Protein AF-A0A4R3E1C0-F1 (afdb_monomer_lite)

Secondary structure (DSSP, 8-state):
-HHHHHHHHHHHHHHHHHHHHHHHHHHHHHHTTS---HHHHHHHHHHHHHHHHHHHHHHHHHHHHHHHHHHHHHHHHHHHHHHHHHHHHHHHHHHHHHHHHHHHHHHHHHHHHHHHHHHHHHHHHHHHHHHHHHHHHHHHHHHHHHHHHHHHHHHHHGGGGT---HHHHHHHHHHHHHHHTTGGGS-HHHHHHHHHHHHHHHHHHHHHHHHTTSTTHHHHHHHHHHHHHHHHHHHHHHHHHHHHH-

Structure (mmCIF, N/CA/C/O backbone):
data_AF-A0A4R3E1C0-F1
#
_entry.id   AF-A0A4R3E1C0-F1
#
loop_
_atom_site.group_PDB
_atom_site.id
_atom_site.type_symbol
_atom_site.label_atom_id
_atom_site.label_alt_id
_atom_site.label_comp_id
_atom_site.label_asym_id
_atom_site.label_entity_id
_atom_site.label_seq_id
_atom_site.pdbx_PDB_ins_code
_atom_site.Cartn_x
_atom_site.Cartn_y
_atom_site.Cartn_z
_atom_site.occupancy
_atom_site.B_iso_or_equiv
_atom_site.auth_seq_id
_atom_site.auth_comp_id
_atom_site.auth_asym_id
_atom_site.auth_atom_id
_atom_site.pdbx_PDB_model_num
ATOM 1 N N . MET A 1 1 ? 51.462 10.124 -79.596 1.00 52.50 1 MET A N 1
ATOM 2 C CA . MET A 1 1 ? 52.750 10.853 -79.481 1.00 52.50 1 MET A CA 1
ATOM 3 C C . MET A 1 1 ? 53.898 10.009 -78.928 1.00 52.50 1 MET A C 1
ATOM 5 O O . MET A 1 1 ? 54.982 10.126 -79.473 1.00 52.50 1 MET A O 1
ATOM 9 N N . ILE A 1 2 ? 53.702 9.153 -77.914 1.00 57.00 2 ILE A N 1
ATOM 10 C CA . ILE A 1 2 ? 54.787 8.324 -77.333 1.00 57.00 2 ILE A CA 1
ATOM 11 C C . ILE A 1 2 ? 55.409 7.377 -78.378 1.00 57.00 2 ILE A C 1
ATOM 13 O O . ILE A 1 2 ? 56.621 7.370 -78.557 1.00 57.00 2 ILE A O 1
ATOM 17 N N . ILE A 1 3 ? 54.571 6.670 -79.147 1.00 59.06 3 ILE A N 1
ATOM 18 C CA . ILE A 1 3 ? 55.004 5.775 -80.240 1.00 59.06 3 ILE A CA 1
ATOM 19 C C . ILE A 1 3 ? 55.818 6.537 -81.301 1.00 59.06 3 ILE A C 1
ATOM 21 O O . ILE A 1 3 ? 56.821 6.032 -81.788 1.00 59.06 3 ILE A O 1
ATOM 25 N N . LEU A 1 4 ? 55.440 7.784 -81.602 1.00 63.69 4 LEU A N 1
ATOM 26 C CA . LEU A 1 4 ? 56.140 8.628 -82.574 1.00 63.69 4 LEU A CA 1
ATOM 27 C C . LEU A 1 4 ? 57.546 9.022 -82.091 1.00 63.69 4 LEU A C 1
ATOM 29 O O . LEU A 1 4 ? 58.466 9.038 -82.896 1.00 63.69 4 LEU A O 1
ATOM 33 N N . GLY A 1 5 ? 57.729 9.293 -80.793 1.00 63.09 5 GLY A N 1
ATOM 34 C CA . GLY A 1 5 ? 59.040 9.612 -80.208 1.00 63.09 5 GLY A CA 1
ATOM 35 C C . GLY A 1 5 ? 60.006 8.423 -80.216 1.00 63.09 5 GLY A C 1
ATOM 36 O O . GLY A 1 5 ? 61.171 8.581 -80.578 1.00 63.09 5 GLY A O 1
ATOM 37 N N . TYR A 1 6 ? 59.508 7.219 -79.908 1.00 64.56 6 TYR A N 1
ATOM 38 C CA . TYR A 1 6 ? 60.291 5.985 -80.043 1.00 64.56 6 TYR A CA 1
ATOM 39 C C . TYR A 1 6 ? 60.648 5.692 -81.502 1.00 64.56 6 TYR A C 1
ATOM 41 O O . TYR A 1 6 ? 61.800 5.379 -81.787 1.00 64.56 6 TYR A O 1
ATOM 49 N N . LEU A 1 7 ? 59.700 5.859 -82.431 1.00 67.69 7 LEU A N 1
ATOM 50 C CA . LEU A 1 7 ? 59.954 5.700 -83.866 1.00 67.69 7 LEU A CA 1
ATOM 51 C C . LEU A 1 7 ? 60.980 6.714 -84.389 1.00 67.69 7 LEU A C 1
ATOM 53 O O . LEU A 1 7 ? 61.838 6.342 -85.180 1.00 67.69 7 LEU A O 1
ATOM 57 N N . LEU A 1 8 ? 60.943 7.966 -83.920 1.00 67.00 8 LEU A N 1
ATOM 58 C CA . LEU A 1 8 ? 61.927 8.991 -84.283 1.00 67.00 8 LEU A CA 1
ATOM 59 C C . LEU A 1 8 ? 63.322 8.681 -83.732 1.00 67.00 8 LEU A C 1
ATOM 61 O O . LEU A 1 8 ? 64.308 8.845 -84.444 1.00 67.00 8 LEU A O 1
ATOM 65 N N . SER A 1 9 ? 63.421 8.207 -82.489 1.00 64.31 9 SER A N 1
ATOM 66 C CA . SER A 1 9 ? 64.700 7.777 -81.911 1.00 64.31 9 SER A CA 1
ATOM 67 C C . SER A 1 9 ? 65.277 6.570 -82.657 1.00 64.31 9 SER A C 1
ATOM 69 O O . SER A 1 9 ? 66.461 6.566 -82.992 1.00 64.31 9 SER A O 1
ATOM 71 N N . LEU A 1 10 ? 64.430 5.593 -83.000 1.00 69.25 10 LEU A N 1
ATOM 72 C CA . LEU A 1 10 ? 64.813 4.436 -83.807 1.00 69.25 10 LEU A CA 1
ATOM 73 C C . LEU A 1 10 ? 65.256 4.861 -85.215 1.00 69.25 10 LEU A C 1
ATOM 75 O O . LEU A 1 10 ? 66.264 4.377 -85.714 1.00 69.25 10 LEU A O 1
ATOM 79 N N . PHE A 1 11 ? 64.548 5.813 -85.826 1.00 70.69 11 PHE A N 1
ATOM 80 C CA . PHE A 1 11 ? 64.909 6.396 -87.115 1.00 70.69 11 PHE A CA 1
ATOM 81 C C . PHE A 1 11 ? 66.272 7.092 -87.061 1.00 70.69 11 PHE A C 1
ATOM 83 O O . PHE A 1 11 ? 67.100 6.836 -87.924 1.00 70.69 11 PHE A O 1
ATOM 90 N N . PHE A 1 12 ? 66.558 7.901 -86.037 1.00 66.25 12 PHE A N 1
ATOM 91 C CA . PHE A 1 12 ? 67.872 8.537 -85.876 1.00 66.25 12 PHE A CA 1
ATOM 92 C C . PHE A 1 12 ? 68.998 7.530 -85.609 1.00 66.25 12 PHE A C 1
ATOM 94 O O . PHE A 1 12 ? 70.107 7.727 -86.099 1.00 66.25 12 PHE A O 1
ATOM 101 N N . LEU A 1 13 ? 68.724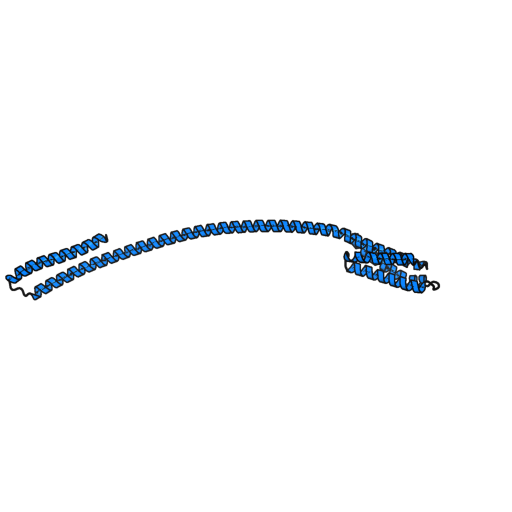 6.438 -84.891 1.00 67.62 13 LEU A N 1
ATOM 102 C CA . LEU A 1 13 ? 69.680 5.342 -84.706 1.00 67.62 13 LEU A CA 1
ATOM 103 C C . LEU A 1 13 ? 69.964 4.602 -86.017 1.00 67.62 13 LEU A C 1
ATOM 105 O O . LEU A 1 13 ? 71.122 4.344 -86.332 1.00 67.62 13 LEU A O 1
ATOM 109 N N . ILE A 1 14 ? 68.927 4.304 -86.803 1.00 69.75 14 ILE A N 1
ATOM 110 C CA . ILE A 1 14 ? 69.062 3.652 -88.113 1.00 69.75 14 ILE A CA 1
ATOM 111 C C . ILE A 1 14 ? 69.767 4.580 -89.105 1.00 69.75 14 ILE A C 1
ATOM 113 O O . ILE A 1 14 ? 70.646 4.139 -89.836 1.00 69.75 14 ILE A O 1
ATOM 117 N N . LEU A 1 15 ? 69.427 5.869 -89.115 1.00 69.69 15 LEU A N 1
ATOM 118 C CA . LEU A 1 15 ? 70.016 6.857 -90.015 1.00 69.69 15 LEU A CA 1
ATOM 119 C C . LEU A 1 15 ? 71.469 7.167 -89.634 1.00 69.69 15 LEU A C 1
ATOM 121 O O . LEU A 1 15 ? 72.319 7.261 -90.513 1.00 69.69 15 LEU A O 1
ATOM 125 N N . GLY A 1 16 ? 71.777 7.239 -88.336 1.00 63.53 16 GLY A N 1
ATOM 126 C CA . GLY A 1 16 ? 73.145 7.325 -87.824 1.00 63.53 16 GLY A CA 1
ATOM 127 C C . GLY A 1 16 ? 73.968 6.077 -88.149 1.00 63.53 16 GLY A C 1
ATOM 128 O O . GLY A 1 16 ? 75.081 6.200 -88.647 1.00 63.53 16 GLY A O 1
ATOM 129 N N . GLY A 1 17 ? 73.405 4.878 -87.957 1.00 62.44 17 GLY A N 1
ATOM 130 C CA . GLY A 1 17 ? 74.030 3.608 -88.344 1.00 62.44 17 GLY A CA 1
ATOM 131 C C . GLY A 1 17 ? 74.243 3.473 -89.856 1.00 62.44 17 GLY A C 1
ATOM 132 O O . GLY A 1 17 ? 75.286 2.998 -90.294 1.00 62.44 17 GLY A O 1
ATOM 133 N N . GLY A 1 18 ? 73.295 3.953 -90.662 1.00 63.66 18 GLY A N 1
ATOM 134 C CA . GLY A 1 18 ? 73.388 3.985 -92.122 1.00 63.66 18 GLY A CA 1
ATOM 135 C C . GLY A 1 18 ? 74.424 4.989 -92.628 1.00 63.66 18 GLY A C 1
ATOM 136 O O . GLY A 1 18 ? 75.203 4.661 -93.518 1.00 63.66 18 GLY A O 1
ATOM 137 N N . LEU A 1 19 ? 74.497 6.181 -92.024 1.00 61.88 19 LEU A N 1
ATOM 138 C CA . LEU A 1 19 ? 75.564 7.155 -92.282 1.00 61.88 19 LEU A CA 1
ATOM 139 C C . LEU A 1 19 ? 76.932 6.602 -91.886 1.00 61.88 19 LEU A C 1
ATOM 141 O O . LEU A 1 19 ? 77.893 6.821 -92.616 1.00 61.88 19 LEU A O 1
ATOM 145 N N . LEU A 1 20 ? 77.029 5.859 -90.780 1.00 61.53 20 LEU A N 1
ATOM 146 C CA . LEU A 1 20 ? 78.253 5.164 -90.375 1.00 61.53 20 LEU A CA 1
ATOM 147 C C . LEU A 1 20 ? 78.654 4.085 -91.380 1.00 61.53 20 LEU A C 1
ATOM 149 O O . LEU A 1 20 ? 79.821 4.007 -91.732 1.00 61.53 20 LEU A O 1
ATOM 153 N N . TYR A 1 21 ? 77.705 3.298 -91.885 1.00 63.19 21 TYR A N 1
ATOM 154 C CA . TYR A 1 21 ? 77.980 2.287 -92.904 1.00 63.19 21 TYR A CA 1
ATOM 155 C C . TYR A 1 21 ? 78.448 2.918 -94.223 1.00 63.19 21 TYR A C 1
ATOM 157 O O . TYR A 1 21 ? 79.478 2.527 -94.758 1.00 63.19 21 TYR A O 1
ATOM 165 N N . LEU A 1 22 ? 77.753 3.955 -94.702 1.00 59.81 22 LEU A N 1
ATOM 166 C CA . LEU A 1 22 ? 78.112 4.686 -95.924 1.00 59.81 22 LEU A CA 1
ATOM 167 C C . LEU A 1 22 ? 79.453 5.418 -95.805 1.00 59.81 22 LEU A C 1
ATOM 169 O O . LEU A 1 22 ? 80.251 5.403 -96.740 1.00 59.81 22 LEU A O 1
ATOM 173 N N . SER A 1 23 ? 79.712 6.052 -94.660 1.00 60.31 23 SER A N 1
ATOM 174 C CA . SER A 1 23 ? 80.994 6.713 -94.410 1.00 60.31 23 SER A CA 1
ATOM 175 C C . SER A 1 23 ? 82.123 5.707 -94.216 1.00 60.31 23 SER A C 1
ATOM 177 O O . SER A 1 23 ? 83.221 5.986 -94.678 1.00 60.31 23 SER A O 1
ATOM 179 N N . TRP A 1 24 ? 81.868 4.532 -93.625 1.00 61.00 24 TRP A N 1
ATOM 180 C CA . TRP A 1 24 ? 82.825 3.424 -93.536 1.00 61.00 24 TRP A CA 1
ATOM 181 C C . TRP A 1 24 ? 83.188 2.866 -94.917 1.00 61.00 24 TRP A C 1
ATOM 183 O O . TRP A 1 24 ? 84.366 2.674 -95.205 1.00 61.00 24 TRP A O 1
ATOM 193 N N . ASP A 1 25 ? 82.206 2.683 -95.801 1.00 58.44 25 ASP A N 1
ATOM 194 C CA . ASP A 1 25 ? 82.424 2.197 -97.170 1.00 58.44 25 ASP A CA 1
ATOM 195 C C . ASP A 1 25 ? 83.231 3.212 -98.007 1.00 58.44 25 ASP A C 1
ATOM 197 O O . ASP A 1 25 ? 84.188 2.863 -98.704 1.00 58.44 25 ASP A O 1
ATOM 201 N N . GLN A 1 26 ? 82.937 4.510 -97.850 1.00 56.84 26 GLN A N 1
ATOM 202 C CA . GLN A 1 26 ? 83.740 5.591 -98.436 1.00 56.84 26 GLN A CA 1
ATOM 203 C C . GLN A 1 26 ? 85.137 5.718 -97.795 1.00 56.84 26 GLN A C 1
ATOM 205 O O . GLN A 1 26 ? 86.100 6.039 -98.490 1.00 56.84 26 GLN A O 1
ATOM 210 N N . LEU A 1 27 ? 85.276 5.437 -96.494 1.00 51.91 27 LEU A N 1
ATOM 211 C CA . LEU A 1 27 ? 86.544 5.422 -95.749 1.00 51.91 27 LEU A CA 1
ATOM 212 C C . LEU A 1 27 ? 87.473 4.300 -96.222 1.00 51.91 27 LEU A C 1
ATOM 214 O O . LEU A 1 27 ? 88.668 4.539 -96.407 1.00 51.91 27 LEU A O 1
ATOM 218 N N . VAL A 1 28 ? 86.935 3.100 -96.460 1.00 55.00 28 VAL A N 1
ATOM 219 C CA . VAL A 1 28 ? 87.683 1.970 -97.032 1.00 55.00 28 VAL A CA 1
ATOM 220 C C . VAL A 1 28 ? 88.181 2.334 -98.432 1.00 55.00 28 VAL A C 1
ATOM 222 O O . VAL A 1 28 ? 89.365 2.151 -98.721 1.00 55.00 28 VAL A O 1
ATOM 225 N N . ALA A 1 29 ? 87.334 2.952 -99.260 1.00 52.81 29 ALA A N 1
ATOM 226 C CA . ALA A 1 29 ? 87.705 3.400 -100.604 1.00 52.81 29 ALA A CA 1
ATOM 227 C C . ALA A 1 29 ? 88.785 4.509 -100.614 1.00 52.81 29 ALA A C 1
ATOM 229 O O . ALA A 1 29 ? 89.701 4.481 -101.439 1.00 52.81 29 ALA A O 1
ATOM 230 N N . LEU A 1 30 ? 88.722 5.472 -99.686 1.00 50.22 30 LEU A N 1
ATOM 231 C CA . LEU A 1 30 ? 89.678 6.588 -99.600 1.00 50.22 30 LEU A CA 1
ATOM 232 C C . LEU A 1 30 ? 91.022 6.199 -98.962 1.00 50.22 30 LEU A C 1
ATOM 234 O O . LEU A 1 30 ? 92.062 6.723 -99.366 1.00 50.22 30 LEU A O 1
ATOM 238 N N . SER A 1 31 ? 91.032 5.245 -98.023 1.00 50.12 31 SER A N 1
ATOM 239 C CA . SER A 1 31 ? 92.268 4.749 -97.391 1.00 50.12 31 SER A CA 1
ATOM 240 C C . SER A 1 31 ? 93.236 4.083 -98.378 1.00 50.12 31 SER A C 1
ATOM 242 O O . SER A 1 31 ? 94.441 4.051 -98.138 1.00 50.12 31 SER A O 1
ATOM 244 N N . GLY A 1 32 ? 92.722 3.612 -99.521 1.00 51.50 32 GLY A N 1
ATOM 245 C CA . GLY A 1 32 ? 93.524 3.048 -100.603 1.00 51.50 32 GLY A CA 1
ATOM 246 C C . GLY A 1 32 ? 94.183 4.071 -101.534 1.00 51.50 32 GLY A C 1
ATOM 247 O O . GLY A 1 32 ? 94.990 3.664 -102.364 1.00 51.50 32 GLY A O 1
ATOM 248 N N . THR A 1 33 ? 93.858 5.372 -101.456 1.00 52.38 33 THR A N 1
ATOM 249 C CA . THR A 1 33 ? 94.255 6.321 -102.518 1.00 52.38 33 THR A CA 1
ATOM 250 C C . THR A 1 33 ? 94.870 7.649 -102.075 1.00 52.38 33 THR A C 1
ATOM 252 O O . THR A 1 33 ? 95.582 8.232 -102.891 1.00 52.38 33 THR A O 1
ATOM 255 N N . GLN A 1 34 ? 94.718 8.136 -100.835 1.00 48.47 34 GLN A N 1
ATOM 256 C CA . GLN A 1 34 ? 95.413 9.362 -100.389 1.00 48.47 34 GLN A CA 1
ATOM 257 C C . GLN A 1 34 ? 95.790 9.339 -98.897 1.00 48.47 34 GLN A C 1
ATOM 259 O O . GLN A 1 34 ? 94.996 8.946 -98.049 1.00 48.47 34 GLN A O 1
ATOM 264 N N . GLY A 1 35 ? 97.014 9.787 -98.581 1.00 50.16 35 GLY A N 1
ATOM 265 C CA . GLY A 1 35 ? 97.634 9.787 -97.246 1.00 50.16 35 GLY A CA 1
ATOM 266 C C . GLY A 1 35 ? 96.989 10.732 -96.226 1.00 50.16 35 GLY A C 1
ATOM 267 O O . GLY A 1 35 ? 97.604 11.705 -95.793 1.00 50.16 35 GLY A O 1
ATOM 268 N N . VAL A 1 36 ? 95.759 10.435 -95.814 1.00 52.22 36 VAL A N 1
ATOM 269 C CA . VAL A 1 36 ? 95.085 11.079 -94.683 1.00 52.22 36 VAL A CA 1
ATOM 270 C C . VAL A 1 36 ? 95.374 10.270 -93.416 1.00 52.22 36 VAL A C 1
ATOM 272 O O . VAL A 1 36 ? 95.142 9.065 -93.376 1.00 52.22 36 VAL A O 1
ATOM 275 N N . ALA A 1 37 ? 95.900 10.924 -92.373 1.00 55.25 37 ALA A N 1
ATOM 276 C CA . ALA A 1 37 ? 96.268 10.260 -91.124 1.00 55.25 37 ALA A CA 1
ATOM 277 C C . ALA A 1 37 ? 95.028 9.628 -90.443 1.00 55.25 37 ALA A C 1
ATOM 279 O O . ALA A 1 37 ? 94.075 10.352 -90.129 1.00 55.25 37 ALA A O 1
ATOM 280 N N . PRO A 1 38 ? 95.032 8.308 -90.177 1.00 58.38 38 PRO A N 1
ATOM 281 C CA . PRO A 1 38 ? 93.856 7.558 -89.721 1.00 58.38 38 PRO A CA 1
ATOM 282 C C . PRO A 1 38 ? 93.300 8.038 -88.369 1.00 58.38 38 PRO A C 1
ATOM 284 O O . PRO A 1 38 ? 92.105 7.908 -88.106 1.00 58.38 38 PRO A O 1
ATOM 287 N N . GLU A 1 39 ? 94.129 8.670 -87.535 1.00 57.97 39 GLU A N 1
ATOM 288 C CA . GLU A 1 39 ? 93.741 9.177 -86.212 1.00 57.97 39 GLU A CA 1
ATOM 289 C C . GLU A 1 39 ? 92.724 10.329 -86.269 1.00 57.97 39 GLU A C 1
ATOM 291 O O . GLU A 1 39 ? 91.796 10.374 -85.460 1.00 57.97 39 GLU A O 1
ATOM 296 N N . ARG A 1 40 ? 92.836 11.242 -87.246 1.00 55.69 40 ARG A N 1
ATOM 297 C CA . ARG A 1 40 ? 91.891 12.370 -87.381 1.00 55.69 40 ARG A CA 1
ATOM 298 C C . ARG A 1 40 ? 90.521 11.918 -87.883 1.00 55.69 40 ARG A C 1
ATOM 300 O O . ARG A 1 40 ? 89.501 12.473 -87.479 1.00 55.69 40 ARG A O 1
ATOM 307 N N . LEU A 1 41 ? 90.497 10.891 -88.729 1.00 56.31 41 LEU A N 1
ATOM 308 C CA . LEU A 1 41 ? 89.262 10.289 -89.230 1.00 56.31 41 LEU A CA 1
ATOM 309 C C . LEU A 1 41 ? 88.543 9.500 -88.129 1.00 56.31 41 LEU A C 1
ATOM 311 O O . LEU A 1 41 ? 87.334 9.654 -87.961 1.00 56.31 41 LEU A O 1
ATOM 315 N N . ALA A 1 42 ? 89.283 8.744 -87.312 1.00 58.91 42 ALA A N 1
ATOM 316 C CA . ALA A 1 42 ? 88.723 8.056 -86.149 1.00 58.91 42 ALA A CA 1
ATOM 317 C C . ALA A 1 42 ? 88.100 9.037 -85.135 1.00 58.91 42 ALA A C 1
ATOM 319 O O . ALA A 1 42 ? 87.003 8.789 -84.631 1.00 58.91 42 ALA A O 1
ATOM 320 N N . GLN A 1 43 ? 88.746 10.183 -84.890 1.00 61.78 43 GLN A N 1
ATOM 321 C CA . GLN A 1 43 ? 88.208 11.234 -84.018 1.00 61.78 43 GLN A CA 1
ATOM 322 C C . GLN A 1 43 ? 86.922 11.864 -84.572 1.00 61.78 43 GLN A C 1
ATOM 324 O O . GLN A 1 43 ? 85.972 12.066 -83.817 1.00 61.78 43 GLN A O 1
ATOM 329 N N . MET A 1 44 ? 86.841 12.131 -85.880 1.00 58.75 44 MET A N 1
ATOM 330 C CA . MET A 1 44 ? 85.611 12.657 -86.490 1.00 58.75 44 MET A CA 1
ATOM 331 C C . MET A 1 44 ? 84.437 11.677 -86.373 1.00 58.75 44 MET A C 1
ATOM 333 O O . MET A 1 44 ? 83.329 12.092 -86.030 1.00 58.75 44 MET A O 1
ATOM 337 N N . VAL A 1 45 ? 84.675 10.378 -86.585 1.00 61.38 45 VAL A N 1
ATOM 338 C CA . VAL A 1 45 ? 83.645 9.337 -86.425 1.00 61.38 45 VAL A CA 1
ATOM 339 C C . VAL A 1 45 ? 83.191 9.229 -84.966 1.00 61.38 45 VAL A C 1
ATOM 341 O O . VAL A 1 45 ? 81.992 9.151 -84.702 1.00 61.38 45 VAL A O 1
ATOM 344 N N . GLN A 1 46 ? 84.116 9.292 -84.004 1.00 63.03 46 GLN A N 1
ATOM 345 C CA . GLN A 1 46 ? 83.773 9.285 -82.577 1.00 63.03 46 GLN A CA 1
ATOM 346 C C . GLN A 1 46 ? 82.940 10.505 -82.162 1.00 63.03 46 GLN A C 1
ATOM 348 O O . GLN A 1 46 ? 81.959 10.345 -81.437 1.00 63.03 46 GLN A O 1
ATOM 353 N N . ILE A 1 47 ? 83.278 11.706 -82.644 1.00 67.31 47 ILE A N 1
ATOM 354 C CA . ILE A 1 47 ? 82.508 12.930 -82.364 1.00 67.31 47 ILE A CA 1
ATOM 355 C C . ILE A 1 47 ? 81.103 12.831 -82.972 1.00 67.31 47 ILE A C 1
ATOM 357 O O . ILE A 1 47 ? 80.121 13.149 -82.299 1.00 67.31 47 ILE A O 1
ATOM 361 N N . ALA A 1 48 ? 80.983 12.334 -84.207 1.00 61.00 48 ALA A N 1
ATOM 362 C CA . ALA A 1 48 ? 79.688 12.121 -84.848 1.00 61.00 48 ALA A CA 1
ATOM 363 C C . ALA A 1 48 ? 78.830 11.094 -84.083 1.00 61.00 48 ALA A C 1
ATOM 365 O O . ALA A 1 48 ? 77.648 11.339 -83.840 1.00 61.00 48 ALA A O 1
ATOM 366 N N . MET A 1 49 ? 79.424 9.985 -83.626 1.00 59.38 49 MET A N 1
ATOM 367 C CA . MET A 1 49 ? 78.733 8.978 -82.811 1.00 59.38 49 MET A CA 1
ATOM 368 C C . MET A 1 49 ? 78.283 9.526 -81.456 1.00 59.38 49 MET A C 1
ATOM 370 O O . MET A 1 49 ? 77.147 9.288 -81.045 1.00 59.38 49 MET A O 1
ATOM 374 N N . ALA A 1 50 ? 79.141 10.290 -80.776 1.00 66.50 50 ALA A N 1
ATOM 375 C CA . ALA A 1 50 ? 78.795 10.924 -79.509 1.00 66.50 50 ALA A CA 1
ATOM 376 C C . ALA A 1 50 ? 77.636 11.919 -79.678 1.00 66.50 50 ALA A C 1
ATOM 378 O O . ALA A 1 50 ? 76.729 11.960 -78.847 1.00 66.50 50 ALA A O 1
ATOM 379 N N . PHE A 1 51 ? 77.619 12.671 -80.782 1.00 68.50 5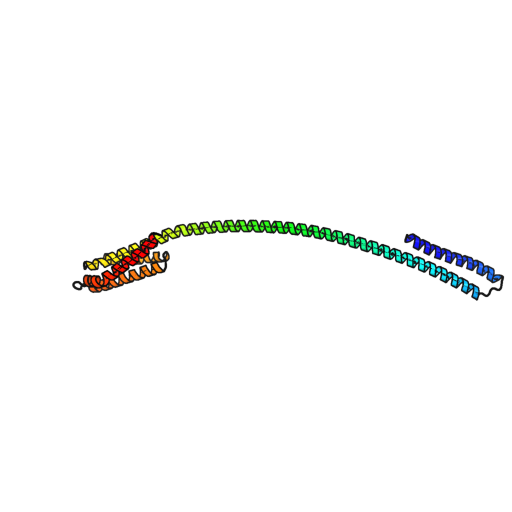1 PHE A N 1
ATOM 380 C CA . PHE A 1 51 ? 76.551 13.619 -81.092 1.00 68.50 51 PHE A CA 1
ATOM 381 C C . PHE A 1 51 ? 75.212 12.923 -81.381 1.00 68.50 51 PHE A C 1
ATOM 383 O O . PHE A 1 51 ? 74.187 13.292 -80.804 1.00 68.50 51 PHE A O 1
ATOM 390 N N . VAL A 1 52 ? 75.211 11.868 -82.205 1.00 65.25 52 VAL A N 1
ATOM 391 C CA . VAL A 1 52 ? 74.000 11.071 -82.484 1.00 65.25 52 VAL A CA 1
ATOM 392 C C . VAL A 1 52 ? 73.490 10.387 -81.213 1.00 65.25 52 VAL A C 1
ATOM 394 O O . VAL A 1 52 ? 72.291 10.425 -80.935 1.00 65.25 52 VAL A O 1
ATOM 397 N N . GLY A 1 53 ? 74.390 9.823 -80.400 1.00 64.44 53 GLY A N 1
ATOM 398 C CA . GLY A 1 53 ? 74.049 9.208 -79.117 1.00 64.44 53 GLY A CA 1
ATOM 399 C C . GLY A 1 53 ? 73.427 10.200 -78.131 1.00 64.44 53 GLY A C 1
ATOM 400 O O . GLY A 1 53 ? 72.411 9.892 -77.508 1.00 64.44 53 GLY A O 1
ATOM 401 N N . ALA A 1 54 ? 73.973 11.416 -78.036 1.00 69.69 54 ALA A N 1
ATOM 402 C CA . ALA A 1 54 ? 73.439 12.471 -77.176 1.00 69.69 54 ALA A CA 1
ATOM 403 C C . ALA A 1 54 ? 72.041 12.935 -77.618 1.00 69.69 54 ALA A C 1
ATOM 405 O O . ALA A 1 54 ? 71.153 13.093 -76.778 1.00 69.69 54 ALA A O 1
ATOM 406 N N . ILE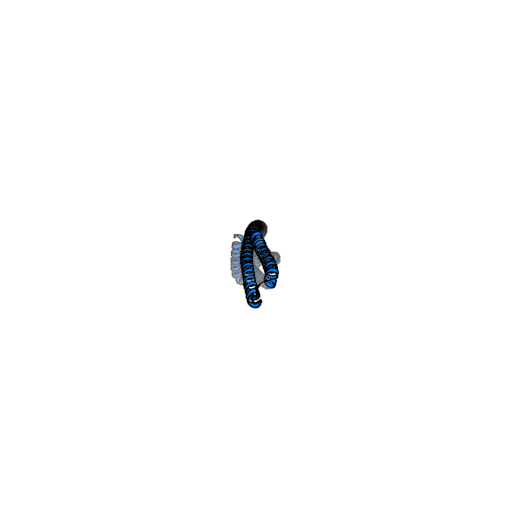 A 1 55 ? 71.809 13.096 -78.927 1.00 70.62 55 ILE A N 1
ATOM 407 C CA . ILE A 1 55 ? 70.487 13.452 -79.466 1.00 70.62 55 ILE A CA 1
ATOM 408 C C . ILE A 1 55 ? 69.478 12.333 -79.200 1.00 70.62 55 ILE A C 1
ATOM 410 O O . ILE A 1 55 ? 68.373 12.602 -78.724 1.00 70.62 55 ILE A O 1
ATOM 414 N N . ALA A 1 56 ? 69.854 11.078 -79.455 1.00 62.78 56 ALA A N 1
ATOM 415 C CA . ALA A 1 56 ? 68.990 9.934 -79.188 1.00 62.78 56 ALA A CA 1
ATOM 416 C C . ALA A 1 56 ? 68.619 9.852 -77.698 1.00 62.78 56 ALA A C 1
ATOM 418 O O . ALA A 1 56 ? 67.440 9.711 -77.374 1.00 62.78 56 ALA A O 1
ATOM 419 N N . ALA A 1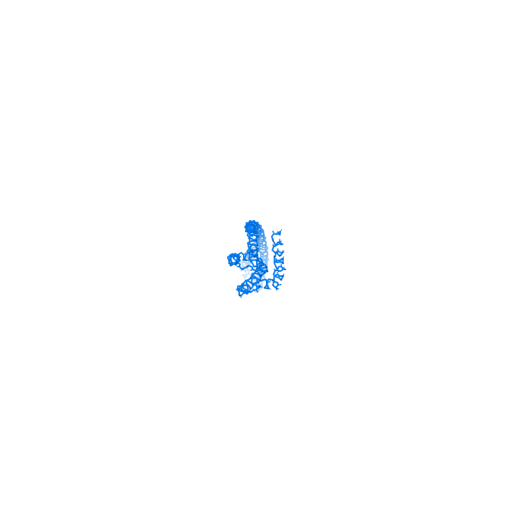 57 ? 69.591 10.028 -76.796 1.00 68.12 57 ALA A N 1
ATOM 420 C CA . ALA A 1 57 ? 69.365 10.043 -75.352 1.00 68.12 57 ALA A CA 1
ATOM 421 C C . ALA A 1 57 ? 68.460 11.205 -74.906 1.00 68.12 57 ALA A C 1
ATOM 423 O O . ALA A 1 57 ? 67.561 11.002 -74.086 1.00 68.12 57 ALA A O 1
ATOM 424 N N . ALA A 1 58 ? 68.637 12.407 -75.466 1.00 68.81 58 ALA A N 1
ATOM 425 C CA . ALA A 1 58 ? 67.801 13.568 -75.160 1.00 68.81 58 ALA A CA 1
ATOM 426 C C . ALA A 1 58 ? 66.342 13.367 -75.608 1.00 68.81 58 ALA A C 1
ATOM 428 O O . ALA A 1 58 ? 65.415 13.639 -74.841 1.00 68.81 58 ALA A O 1
ATOM 429 N N . ILE A 1 59 ? 66.127 12.826 -76.814 1.00 69.94 59 ILE A N 1
ATOM 430 C CA . ILE A 1 59 ? 64.787 12.504 -77.332 1.00 69.94 59 ILE A CA 1
ATOM 431 C C . ILE A 1 59 ? 64.125 11.419 -76.474 1.00 69.94 59 ILE A C 1
ATOM 433 O O . ILE A 1 59 ? 62.946 11.550 -76.124 1.00 69.94 59 ILE A O 1
ATOM 437 N N . LEU A 1 60 ? 64.869 10.375 -76.093 1.00 66.38 60 LEU A N 1
ATOM 438 C CA . LEU A 1 60 ? 64.353 9.309 -75.233 1.00 66.38 60 LEU A CA 1
ATOM 439 C C . LEU A 1 60 ? 63.956 9.858 -73.858 1.00 66.38 60 LEU A C 1
ATOM 441 O O . LEU A 1 60 ? 62.852 9.598 -73.388 1.00 66.38 60 LEU A O 1
ATOM 445 N N . THR A 1 61 ? 64.817 10.675 -73.249 1.00 71.50 61 THR A N 1
ATOM 446 C CA . THR A 1 61 ? 64.589 11.270 -71.924 1.00 71.50 61 THR A CA 1
ATOM 447 C C . THR A 1 61 ? 63.370 12.191 -71.929 1.00 71.50 61 THR A C 1
ATOM 449 O O . THR A 1 61 ? 62.517 12.086 -71.049 1.00 71.50 61 THR A O 1
ATOM 452 N N . ALA A 1 62 ? 63.215 13.035 -72.954 1.00 69.06 62 ALA A N 1
ATOM 453 C CA . ALA A 1 62 ? 62.040 13.895 -73.101 1.00 69.06 62 ALA A CA 1
ATOM 454 C C . ALA A 1 62 ? 60.747 13.089 -73.332 1.00 69.06 62 ALA A C 1
ATOM 456 O O . ALA A 1 62 ? 59.688 13.436 -72.804 1.00 69.06 62 ALA A O 1
ATOM 457 N N . THR A 1 63 ? 60.822 11.995 -74.097 1.00 69.69 63 THR A N 1
ATOM 458 C CA . THR A 1 63 ? 59.668 11.123 -74.373 1.00 69.69 63 THR A CA 1
ATOM 459 C C . THR A 1 63 ? 59.245 10.348 -73.125 1.00 69.69 63 THR A C 1
ATOM 461 O O . THR A 1 63 ? 58.055 10.294 -72.810 1.00 69.69 63 THR A O 1
ATOM 464 N N . ILE A 1 64 ? 60.210 9.807 -72.375 1.00 68.62 64 ILE A N 1
ATOM 465 C CA . ILE A 1 64 ? 59.979 9.109 -71.104 1.00 68.62 64 ILE A CA 1
ATOM 466 C C . ILE A 1 64 ? 59.437 10.083 -70.052 1.00 68.62 64 ILE A C 1
ATOM 468 O O . ILE A 1 64 ? 58.465 9.751 -69.376 1.00 68.62 64 ILE A O 1
ATOM 472 N N . GLY A 1 65 ? 59.990 11.298 -69.959 1.00 69.19 65 GLY A N 1
ATOM 473 C CA . GLY A 1 65 ? 59.508 12.347 -69.056 1.00 69.19 65 GLY A CA 1
ATOM 474 C C . GLY A 1 65 ? 58.034 12.680 -69.293 1.00 69.19 65 GLY A C 1
ATOM 475 O O . GLY A 1 65 ? 57.219 12.552 -68.380 1.00 69.19 65 GLY A O 1
ATOM 476 N N . ARG A 1 66 ? 57.660 12.972 -70.546 1.00 74.38 66 ARG A N 1
ATOM 477 C CA . ARG A 1 66 ? 56.260 13.249 -70.923 1.00 74.38 66 ARG A CA 1
ATOM 478 C C . ARG A 1 66 ? 55.335 12.051 -70.711 1.00 74.38 66 ARG A C 1
ATOM 480 O O . ARG A 1 66 ? 54.191 12.223 -70.301 1.00 74.38 66 ARG A O 1
ATOM 487 N N . SER A 1 67 ? 55.805 10.834 -70.988 1.00 69.81 67 SER A N 1
ATOM 488 C CA . SER A 1 67 ? 55.025 9.617 -70.738 1.00 69.81 67 SER A CA 1
ATOM 489 C C . SER A 1 67 ? 54.763 9.415 -69.244 1.00 69.81 67 SER A C 1
ATOM 491 O O . SER A 1 67 ? 53.657 9.042 -68.861 1.00 69.81 67 SER A O 1
ATOM 493 N N . ASN A 1 68 ? 55.757 9.677 -68.396 1.00 72.75 68 ASN A N 1
ATOM 494 C CA . ASN A 1 68 ? 55.625 9.556 -66.948 1.00 72.75 68 ASN A CA 1
ATOM 495 C C . ASN A 1 68 ? 54.684 10.631 -66.380 1.00 72.75 68 ASN A C 1
ATOM 497 O O . ASN A 1 68 ? 53.834 10.325 -65.552 1.00 72.75 68 ASN A O 1
ATOM 501 N N . GLU A 1 69 ? 54.768 11.870 -66.871 1.00 74.31 69 GLU A N 1
ATOM 502 C CA . GLU A 1 69 ? 53.824 12.940 -66.517 1.00 74.31 69 GLU A CA 1
ATOM 503 C C . GLU A 1 69 ? 52.385 12.597 -66.919 1.00 74.31 69 GLU A C 1
ATOM 505 O O . GLU A 1 69 ? 51.466 12.749 -66.114 1.00 74.31 69 GLU A O 1
ATOM 510 N N . TYR A 1 70 ? 52.182 12.055 -68.123 1.00 74.94 70 TYR A N 1
ATOM 511 C CA . TYR A 1 70 ? 50.864 11.619 -68.584 1.00 74.94 70 TYR A CA 1
ATOM 512 C C . TYR A 1 70 ? 50.298 10.470 -67.739 1.00 74.94 70 TYR A C 1
ATOM 514 O O . TYR A 1 70 ? 49.127 10.499 -67.362 1.00 74.94 70 TYR A O 1
ATOM 522 N N . LEU A 1 71 ? 51.123 9.472 -67.404 1.00 72.69 71 LEU A N 1
ATOM 523 C CA . LEU A 1 71 ? 50.716 8.360 -66.543 1.00 72.69 71 LEU A CA 1
ATOM 524 C C . LEU A 1 71 ? 50.398 8.831 -65.122 1.00 72.69 71 LEU A C 1
ATOM 526 O O . LEU A 1 71 ? 49.383 8.419 -64.569 1.00 72.69 71 LEU A O 1
ATOM 530 N N . LYS A 1 72 ? 51.203 9.737 -64.555 1.00 74.81 72 LYS A N 1
ATOM 531 C CA . LYS A 1 72 ? 50.927 10.356 -63.251 1.00 74.81 72 LYS A CA 1
ATOM 532 C C . LYS A 1 72 ? 49.629 11.153 -63.263 1.00 74.81 72 LYS A C 1
ATOM 534 O O . LYS A 1 72 ? 48.845 11.024 -62.332 1.00 74.81 72 LYS A O 1
ATOM 539 N N . SER A 1 73 ? 49.380 11.932 -64.314 1.00 79.12 73 SER A N 1
ATOM 540 C CA . SER A 1 73 ? 48.142 12.699 -64.470 1.00 79.12 73 SER A CA 1
ATOM 541 C C . SER A 1 73 ? 46.920 11.783 -64.582 1.00 79.12 73 SER A C 1
ATOM 543 O O . SER A 1 73 ? 45.948 11.983 -63.858 1.00 79.12 73 SER A O 1
ATOM 545 N N . LYS A 1 74 ? 46.992 10.722 -65.397 1.00 78.00 74 LYS A N 1
ATOM 546 C CA . LYS A 1 74 ? 45.918 9.723 -65.499 1.00 78.00 74 LYS A CA 1
ATOM 547 C C . LYS A 1 74 ? 45.682 8.962 -64.202 1.00 78.00 74 LYS A C 1
ATOM 549 O O . LYS A 1 74 ? 44.534 8.708 -63.854 1.00 78.00 74 LYS A O 1
ATOM 554 N N . LEU A 1 75 ? 46.749 8.596 -63.497 1.00 77.69 75 LEU A N 1
ATOM 555 C CA . LEU A 1 75 ? 46.644 7.924 -62.208 1.00 77.69 75 LEU A CA 1
ATOM 556 C C . LEU A 1 75 ? 46.009 8.853 -61.171 1.00 77.69 75 LEU A C 1
ATOM 558 O O . LEU A 1 75 ? 45.080 8.442 -60.489 1.00 77.69 75 LEU A O 1
ATOM 562 N N . ALA A 1 76 ? 46.452 10.109 -61.093 1.00 78.81 76 ALA A N 1
ATOM 563 C CA . ALA A 1 76 ? 45.876 11.104 -60.193 1.00 78.81 76 ALA A CA 1
ATOM 564 C C . ALA A 1 76 ? 44.389 11.344 -60.486 1.00 78.81 76 ALA A C 1
ATOM 566 O O . ALA A 1 76 ? 43.587 11.390 -59.558 1.00 78.81 76 ALA A O 1
ATOM 567 N N . GLN A 1 77 ? 44.012 11.429 -61.765 1.00 82.62 77 GLN A N 1
ATOM 568 C CA . GLN A 1 77 ? 42.617 11.554 -62.178 1.00 82.62 77 GLN A CA 1
ATOM 569 C C . GLN A 1 77 ? 41.801 10.318 -61.779 1.00 82.62 77 GLN A C 1
ATOM 571 O O . GLN A 1 77 ? 40.800 10.451 -61.087 1.00 82.62 77 GLN A O 1
ATOM 576 N N . SER A 1 78 ? 42.273 9.114 -62.113 1.00 77.56 78 SER A N 1
ATOM 577 C CA . SER A 1 78 ? 41.587 7.865 -61.763 1.00 77.56 78 SER A CA 1
ATOM 578 C C . SER A 1 78 ? 41.448 7.664 -60.252 1.00 77.56 78 SER A C 1
ATOM 580 O O . SER A 1 78 ? 40.433 7.135 -59.804 1.00 77.56 78 SER A O 1
ATOM 582 N N . VAL A 1 79 ? 42.454 8.057 -59.467 1.00 80.12 79 VAL A N 1
ATOM 583 C CA . VAL A 1 79 ? 42.404 7.992 -58.001 1.00 80.12 79 VAL A CA 1
ATOM 584 C C . VAL A 1 79 ? 41.399 9.001 -57.457 1.00 80.12 79 VAL A C 1
ATOM 586 O O . VAL A 1 79 ? 40.633 8.649 -56.562 1.00 80.12 79 VAL A O 1
ATOM 589 N N . ASN A 1 80 ? 41.351 10.221 -57.999 1.00 84.94 80 ASN A N 1
ATOM 590 C CA . ASN A 1 80 ? 40.342 11.206 -57.608 1.00 84.94 80 ASN A CA 1
ATOM 591 C C . ASN A 1 80 ? 38.926 10.734 -57.947 1.00 84.94 80 ASN A C 1
ATOM 593 O O . ASN A 1 80 ? 38.065 10.778 -57.076 1.00 84.94 80 ASN A O 1
ATOM 597 N N . ASP A 1 81 ? 38.701 10.220 -59.155 1.00 84.25 81 ASP A N 1
ATOM 598 C CA . ASP A 1 81 ? 37.386 9.740 -59.592 1.00 84.25 81 ASP A CA 1
ATOM 599 C C . ASP A 1 81 ? 36.906 8.563 -58.724 1.00 84.25 81 ASP A C 1
ATOM 601 O O . ASP A 1 81 ? 35.758 8.533 -58.270 1.00 84.25 81 ASP A O 1
ATOM 605 N N . ALA A 1 82 ? 37.799 7.615 -58.414 1.00 76.50 82 ALA A N 1
ATOM 606 C CA . ALA A 1 82 ? 37.499 6.503 -57.512 1.00 76.50 82 ALA A CA 1
ATOM 607 C C . ALA A 1 82 ? 37.241 6.978 -56.072 1.00 76.50 82 ALA A C 1
ATOM 609 O O . ALA A 1 82 ? 36.318 6.495 -55.418 1.00 76.50 82 ALA A O 1
ATOM 610 N N . THR A 1 83 ? 38.021 7.947 -55.584 1.00 82.50 83 THR A N 1
ATOM 611 C CA . THR A 1 83 ? 37.838 8.536 -54.247 1.00 82.50 83 THR A CA 1
ATOM 612 C C . THR A 1 83 ? 36.498 9.256 -54.145 1.00 82.50 83 THR A C 1
ATOM 614 O O . THR A 1 83 ? 35.807 9.121 -53.138 1.00 82.50 83 THR A O 1
ATOM 617 N N . GLU A 1 84 ? 36.107 9.994 -55.180 1.00 83.31 84 GLU A N 1
ATOM 618 C CA . GLU A 1 84 ? 34.843 10.723 -55.210 1.00 83.31 84 GLU A CA 1
ATOM 619 C C . GLU A 1 84 ? 33.647 9.771 -55.296 1.00 83.31 84 GLU A C 1
ATOM 621 O O . GLU A 1 84 ? 32.679 9.924 -54.554 1.00 83.31 84 GLU A O 1
ATOM 626 N N . THR A 1 85 ? 33.756 8.712 -56.102 1.00 84.56 85 THR A N 1
ATOM 627 C CA . THR A 1 85 ? 32.737 7.653 -56.171 1.00 84.56 85 THR A CA 1
ATOM 628 C C . THR A 1 85 ? 32.559 6.971 -54.812 1.00 84.56 85 THR A C 1
ATOM 630 O O . THR A 1 85 ? 31.437 6.828 -54.329 1.00 84.56 85 THR A O 1
ATOM 633 N N . LEU A 1 86 ? 33.664 6.613 -54.145 1.00 78.75 86 LEU A N 1
ATOM 634 C CA . LEU A 1 86 ? 33.625 6.023 -52.805 1.00 78.75 86 LEU A CA 1
ATOM 635 C C . LEU A 1 86 ? 33.041 6.986 -51.768 1.00 78.75 86 LEU A C 1
ATOM 637 O O . LEU A 1 86 ? 32.275 6.554 -50.909 1.00 78.75 86 LEU A O 1
ATOM 641 N N . ARG A 1 87 ? 33.355 8.285 -51.840 1.00 78.81 87 ARG A N 1
ATOM 642 C CA . ARG A 1 87 ? 32.757 9.302 -50.960 1.00 78.81 87 ARG A CA 1
ATOM 643 C C . ARG A 1 87 ? 31.251 9.406 -51.154 1.00 78.81 87 ARG A C 1
ATOM 645 O O . ARG A 1 87 ? 30.526 9.444 -50.162 1.00 78.81 87 ARG A O 1
ATOM 652 N N . GLN A 1 88 ? 30.783 9.428 -52.399 1.00 84.81 88 GLN A N 1
ATOM 653 C CA . GLN A 1 88 ? 29.357 9.492 -52.714 1.00 84.81 88 GLN A CA 1
ATOM 654 C C . GLN A 1 88 ? 28.624 8.233 -52.246 1.00 84.81 88 GLN A C 1
ATOM 656 O O . GLN A 1 88 ? 27.571 8.331 -51.616 1.00 84.81 88 GLN A O 1
ATOM 661 N N . GLU A 1 89 ? 29.198 7.051 -52.476 1.00 85.06 89 GLU A N 1
ATOM 662 C CA . GLU A 1 89 ? 28.600 5.794 -52.034 1.00 85.06 89 GLU A CA 1
ATOM 663 C C . GLU A 1 89 ? 28.580 5.674 -50.503 1.00 85.06 89 GLU A C 1
ATOM 665 O O . GLU A 1 89 ? 27.570 5.262 -49.927 1.00 85.06 89 GLU A O 1
ATOM 670 N N . LEU A 1 90 ? 29.653 6.097 -49.824 1.00 81.19 90 LEU A N 1
ATOM 671 C CA . LEU A 1 90 ? 29.704 6.146 -48.364 1.00 81.19 90 LEU A CA 1
ATOM 672 C C . LEU A 1 90 ? 28.660 7.124 -47.812 1.00 81.19 90 LEU A C 1
ATOM 674 O O . LEU A 1 90 ? 27.940 6.770 -46.881 1.00 81.19 90 LEU A O 1
ATOM 678 N N . ALA A 1 91 ? 28.534 8.322 -48.390 1.00 81.12 91 ALA A N 1
ATOM 679 C CA . ALA A 1 91 ? 27.544 9.311 -47.971 1.00 81.12 91 ALA A CA 1
ATOM 680 C C . ALA A 1 91 ? 26.111 8.781 -48.131 1.00 81.12 91 ALA A C 1
ATOM 682 O O . ALA A 1 91 ? 25.302 8.908 -47.212 1.00 81.12 91 ALA A O 1
ATOM 683 N N . LEU A 1 92 ? 25.817 8.114 -49.250 1.00 89.12 92 LEU A N 1
ATOM 684 C CA . LEU A 1 92 ? 24.499 7.544 -49.523 1.00 89.12 92 LEU A CA 1
ATOM 685 C C . LEU A 1 92 ? 24.169 6.380 -48.580 1.00 89.12 92 LEU A C 1
ATOM 687 O O . LEU A 1 92 ? 23.084 6.348 -47.997 1.00 89.12 92 LEU A O 1
ATOM 691 N N . ARG A 1 93 ? 25.108 5.447 -48.373 1.00 79.69 93 ARG A N 1
ATOM 692 C CA . ARG A 1 93 ? 24.922 4.322 -47.440 1.00 79.69 93 ARG A CA 1
ATOM 693 C C . ARG A 1 93 ? 24.785 4.798 -45.996 1.00 79.69 93 ARG A C 1
ATOM 695 O O . ARG A 1 93 ? 23.932 4.288 -45.276 1.00 79.69 93 ARG A O 1
ATOM 702 N N . THR A 1 94 ? 25.586 5.781 -45.587 1.00 81.38 94 THR A N 1
ATOM 703 C CA . THR A 1 94 ? 25.538 6.335 -44.226 1.00 81.38 94 THR A CA 1
ATOM 704 C C . THR A 1 94 ? 24.243 7.109 -43.993 1.00 81.38 94 THR A C 1
ATOM 706 O O . THR A 1 94 ? 23.620 6.936 -42.951 1.00 81.38 94 THR A O 1
ATOM 709 N N . GLY A 1 95 ? 23.795 7.908 -44.969 1.00 84.06 95 GLY A N 1
ATOM 710 C CA . GLY A 1 95 ? 22.521 8.626 -44.896 1.00 84.06 95 GLY A CA 1
ATOM 711 C C . GLY A 1 95 ? 21.330 7.677 -44.774 1.00 84.06 95 GLY A C 1
ATOM 712 O O . GLY A 1 95 ? 20.521 7.828 -43.863 1.00 84.06 95 GLY A O 1
ATOM 713 N N . LYS A 1 96 ? 21.283 6.638 -45.615 1.00 87.81 96 LYS A N 1
ATOM 714 C CA . LYS A 1 96 ? 20.227 5.622 -45.556 1.00 87.81 96 LYS A CA 1
ATOM 715 C C . LYS A 1 96 ? 20.227 4.857 -44.230 1.00 87.81 96 LYS A C 1
ATOM 717 O O . LYS A 1 96 ? 19.185 4.739 -43.599 1.00 87.81 96 LYS A O 1
ATOM 722 N N . ALA A 1 97 ? 21.391 4.390 -43.772 1.00 82.94 97 ALA A N 1
ATOM 723 C CA . ALA A 1 97 ? 21.499 3.689 -42.492 1.00 82.94 97 ALA A CA 1
ATOM 724 C C . ALA A 1 97 ? 21.076 4.576 -41.308 1.00 82.94 97 ALA A C 1
ATOM 726 O O . ALA A 1 97 ? 20.459 4.091 -40.362 1.00 82.94 97 ALA A O 1
ATOM 727 N N . LEU A 1 98 ? 21.375 5.879 -41.360 1.00 82.94 98 LEU A N 1
ATOM 728 C CA . LEU A 1 98 ? 20.950 6.836 -40.341 1.00 82.94 98 LEU A CA 1
ATOM 729 C C . LEU A 1 98 ? 19.429 7.045 -40.347 1.00 82.94 98 LEU A C 1
ATOM 731 O O . LEU A 1 98 ? 18.825 7.112 -39.278 1.00 82.94 98 LEU A O 1
ATOM 735 N N . GLU A 1 99 ? 18.808 7.145 -41.523 1.00 86.25 99 GLU A N 1
ATOM 736 C CA . GLU A 1 99 ? 17.350 7.252 -41.650 1.00 86.25 99 GLU A CA 1
ATOM 737 C C . GLU A 1 99 ? 16.638 5.990 -41.161 1.00 86.25 99 GLU A C 1
ATOM 739 O O . GLU A 1 99 ? 15.689 6.100 -40.381 1.00 86.25 99 GLU A O 1
ATOM 744 N N . ASP A 1 100 ? 17.136 4.811 -41.539 1.00 88.00 100 ASP A N 1
ATOM 745 C CA . ASP A 1 100 ? 16.598 3.523 -41.098 1.00 88.00 100 ASP A CA 1
ATOM 746 C C . ASP A 1 100 ? 16.706 3.392 -39.568 1.00 88.00 100 ASP A C 1
ATOM 748 O O . ASP A 1 100 ? 15.704 3.156 -38.889 1.00 88.00 100 ASP A O 1
ATOM 752 N N . HIS A 1 101 ? 17.881 3.679 -38.990 1.00 83.25 101 HIS A N 1
ATOM 753 C CA . HIS A 1 101 ? 18.065 3.672 -37.535 1.00 83.25 101 HIS A CA 1
ATOM 754 C C . HIS A 1 101 ? 17.179 4.690 -36.816 1.00 83.25 101 HIS A C 1
ATOM 756 O O . HIS A 1 101 ? 16.625 4.387 -35.759 1.00 83.25 101 HIS A O 1
ATOM 762 N N . LYS A 1 102 ? 17.009 5.895 -37.370 1.00 84.31 102 LYS A N 1
ATOM 763 C CA . LYS A 1 102 ? 16.099 6.899 -36.808 1.00 84.31 102 LYS A CA 1
ATOM 764 C C . LYS A 1 102 ? 14.648 6.410 -36.847 1.00 84.31 102 LYS A C 1
ATOM 766 O O . LYS A 1 102 ? 13.911 6.622 -35.884 1.00 84.31 102 LYS A O 1
ATOM 771 N N . GLY A 1 103 ? 14.240 5.754 -37.933 1.00 86.69 103 GLY A N 1
ATOM 772 C CA . GLY A 1 103 ? 12.922 5.137 -38.073 1.00 86.69 103 GLY A CA 1
ATOM 773 C C . GLY A 1 103 ? 12.678 4.048 -37.030 1.00 86.69 103 GLY A C 1
ATOM 774 O O . GLY A 1 103 ? 11.647 4.065 -36.354 1.00 86.69 103 GLY A O 1
ATOM 775 N N . ASP A 1 104 ? 13.650 3.158 -36.842 1.00 86.94 104 ASP A N 1
ATOM 776 C CA . ASP A 1 104 ? 13.571 2.064 -35.874 1.00 86.94 104 ASP A CA 1
ATOM 777 C C . ASP A 1 104 ? 13.560 2.565 -34.428 1.00 86.94 104 ASP A C 1
ATOM 779 O O . ASP A 1 104 ? 12.737 2.110 -33.633 1.00 86.94 104 ASP A O 1
ATOM 783 N N . ILE A 1 105 ? 14.394 3.556 -34.092 1.00 83.38 105 ILE A N 1
ATOM 784 C CA . ILE A 1 105 ? 14.388 4.186 -32.763 1.00 83.38 105 ILE A CA 1
ATOM 785 C C . ILE A 1 105 ? 13.035 4.845 -32.490 1.00 83.38 105 ILE A C 1
ATOM 787 O O . ILE A 1 105 ? 12.471 4.657 -31.411 1.00 83.38 105 ILE A O 1
ATOM 791 N N . ASN A 1 106 ? 12.480 5.588 -33.450 1.00 86.81 106 ASN A N 1
ATOM 792 C CA . ASN A 1 106 ? 11.180 6.235 -33.277 1.00 86.81 106 ASN A CA 1
ATOM 793 C C . ASN A 1 106 ? 10.056 5.211 -33.092 1.00 86.81 106 ASN A C 1
ATOM 795 O O . ASN A 1 106 ? 9.206 5.389 -32.219 1.00 86.81 106 ASN A O 1
ATOM 799 N N . ARG A 1 107 ? 10.071 4.122 -33.871 1.00 89.44 107 ARG A N 1
ATOM 800 C CA . ARG A 1 107 ? 9.101 3.029 -33.741 1.00 89.44 107 ARG A CA 1
ATOM 801 C C . ARG A 1 107 ? 9.212 2.354 -32.375 1.00 89.44 107 ARG A C 1
ATOM 803 O O . ARG A 1 107 ? 8.213 2.265 -31.668 1.00 89.44 107 ARG A O 1
ATOM 810 N N . ALA A 1 108 ? 10.420 1.964 -31.970 1.00 81.25 108 ALA A N 1
ATOM 811 C CA . ALA A 1 108 ? 10.663 1.333 -30.676 1.00 81.25 108 ALA A CA 1
ATOM 812 C C . ALA A 1 108 ? 10.261 2.249 -29.507 1.00 81.25 108 ALA A C 1
ATOM 814 O O . ALA A 1 108 ? 9.645 1.797 -28.544 1.00 81.25 108 ALA A O 1
ATOM 815 N N . THR A 1 109 ? 10.546 3.550 -29.611 1.00 82.50 109 THR A N 1
ATOM 816 C CA . THR A 1 109 ? 10.174 4.542 -28.590 1.00 82.50 109 THR A CA 1
ATOM 817 C C . THR A 1 109 ? 8.658 4.697 -28.488 1.00 82.50 109 THR A C 1
ATOM 819 O O . THR A 1 109 ? 8.122 4.733 -27.380 1.00 82.50 109 THR A O 1
ATOM 822 N N . ALA A 1 110 ? 7.947 4.752 -29.618 1.00 86.69 110 ALA A N 1
ATOM 823 C CA . ALA A 1 110 ? 6.487 4.814 -29.634 1.00 86.69 110 ALA A CA 1
ATOM 824 C C . ALA A 1 110 ? 5.862 3.542 -29.037 1.00 86.69 110 ALA A C 1
ATOM 826 O O . ALA A 1 110 ? 5.002 3.636 -28.165 1.00 86.69 110 ALA A O 1
ATOM 827 N N . GLU A 1 111 ? 6.342 2.360 -29.432 1.00 87.56 111 GLU A N 1
ATOM 828 C CA . GLU A 1 111 ? 5.867 1.083 -28.892 1.00 87.56 111 GLU A CA 1
ATOM 829 C C . GLU A 1 111 ? 6.110 0.969 -27.384 1.00 87.56 111 GLU A C 1
ATOM 831 O O . GLU A 1 111 ? 5.217 0.557 -26.643 1.00 87.56 111 GLU A O 1
ATOM 836 N N . PHE A 1 112 ? 7.294 1.362 -26.908 1.00 78.69 112 PHE A N 1
ATOM 837 C CA . PHE A 1 112 ? 7.615 1.344 -25.482 1.00 78.69 112 PHE A CA 1
ATOM 838 C C . PHE A 1 112 ? 6.760 2.341 -24.695 1.00 78.69 112 PHE A C 1
ATOM 840 O O . PHE A 1 112 ? 6.273 2.016 -23.615 1.00 78.69 112 PHE A O 1
ATOM 847 N N . THR A 1 113 ? 6.514 3.525 -25.260 1.00 85.19 113 THR A N 1
ATOM 848 C CA . THR A 1 113 ? 5.644 4.538 -24.652 1.00 85.19 113 THR A CA 1
ATOM 849 C C . THR A 1 113 ? 4.207 4.036 -24.531 1.00 85.19 113 THR A C 1
ATOM 851 O O . THR A 1 113 ? 3.592 4.200 -23.481 1.00 85.19 113 THR A O 1
ATOM 854 N N . GLU A 1 114 ? 3.665 3.393 -25.565 1.00 87.31 114 GLU A N 1
ATOM 855 C CA . GLU A 1 114 ? 2.305 2.844 -25.522 1.00 87.31 114 GLU A CA 1
ATOM 856 C C . GLU A 1 114 ? 2.190 1.645 -24.574 1.00 87.31 114 GLU A C 1
ATOM 858 O O . GLU A 1 114 ? 1.215 1.548 -23.826 1.00 87.31 114 GLU A O 1
ATOM 863 N N . ARG A 1 115 ? 3.208 0.774 -24.513 1.00 84.44 115 ARG A N 1
ATOM 864 C CA . ARG A 1 115 ? 3.269 -0.298 -23.504 1.00 84.44 115 ARG A CA 1
ATOM 865 C C . ARG A 1 115 ? 3.285 0.270 -22.090 1.00 84.44 115 ARG A C 1
ATOM 867 O O . ARG A 1 115 ? 2.464 -0.138 -21.278 1.00 84.44 115 ARG A O 1
ATOM 874 N N . LEU A 1 116 ? 4.139 1.261 -21.823 1.00 82.38 116 LEU A N 1
ATOM 875 C CA . LEU A 1 116 ? 4.190 1.937 -20.527 1.00 82.38 116 LEU A CA 1
ATOM 876 C C . LEU A 1 116 ? 2.853 2.580 -20.164 1.00 82.38 116 LEU A C 1
ATOM 878 O O . LEU A 1 116 ? 2.392 2.405 -19.043 1.00 82.38 116 LEU A O 1
ATOM 882 N N . LYS A 1 117 ? 2.202 3.291 -21.092 1.00 82.25 117 LYS A N 1
ATOM 883 C CA . LYS A 1 117 ? 0.872 3.871 -20.847 1.00 82.25 117 LYS A CA 1
ATOM 884 C C . LYS A 1 117 ? -0.163 2.798 -20.516 1.00 82.25 117 LYS A C 1
ATOM 886 O O . LYS A 1 117 ? -0.923 2.972 -19.568 1.00 82.25 117 LYS A O 1
ATOM 891 N N . SER A 1 118 ? -0.186 1.702 -21.273 1.00 87.00 118 SER A N 1
ATOM 892 C CA . SER A 1 118 ? -1.083 0.568 -21.028 1.00 87.00 118 SER A CA 1
ATOM 893 C C . SER A 1 118 ? -0.836 -0.053 -19.651 1.00 87.00 118 SER A C 1
ATOM 895 O O . SER A 1 118 ? -1.784 -0.300 -18.908 1.00 87.00 118 SER A O 1
ATOM 897 N N . ASP A 1 119 ? 0.422 -0.298 -19.293 1.00 84.19 119 ASP A N 1
ATOM 898 C CA . ASP A 1 119 ? 0.775 -0.918 -18.015 1.00 84.19 119 ASP A CA 1
ATOM 899 C C . ASP A 1 119 ? 0.479 0.015 -16.841 1.00 84.19 119 ASP A C 1
ATOM 901 O O . ASP A 1 119 ? -0.048 -0.427 -15.817 1.00 84.19 119 ASP A O 1
ATOM 905 N N . LEU A 1 120 ? 0.722 1.318 -17.006 1.00 80.56 120 LEU A N 1
ATOM 906 C CA . LEU A 1 120 ? 0.375 2.328 -16.012 1.00 80.56 120 LEU A CA 1
ATOM 907 C C . LEU A 1 120 ? -1.144 2.425 -15.820 1.00 80.56 120 LEU A C 1
ATOM 909 O O . LEU A 1 120 ? -1.603 2.503 -14.684 1.00 80.56 120 LEU A O 1
ATOM 913 N N . ALA A 1 121 ? -1.927 2.361 -16.902 1.00 84.31 121 ALA A N 1
ATOM 914 C CA . ALA A 1 121 ? -3.387 2.350 -16.832 1.00 84.31 121 ALA A CA 1
ATOM 915 C C . ALA A 1 121 ? -3.905 1.103 -16.098 1.00 84.31 121 ALA A C 1
ATOM 917 O O . ALA A 1 121 ? -4.659 1.227 -15.138 1.00 84.31 121 ALA A O 1
ATOM 918 N N . LYS A 1 122 ? -3.425 -0.093 -16.466 1.00 84.75 122 LYS A N 1
ATOM 919 C CA . LYS A 1 122 ? -3.811 -1.355 -15.808 1.00 84.75 122 LYS A CA 1
ATOM 920 C C . LYS A 1 122 ? -3.449 -1.376 -14.325 1.00 84.75 122 LYS A C 1
ATOM 922 O O . LYS A 1 122 ? -4.253 -1.797 -13.492 1.00 84.75 122 LYS A O 1
ATOM 927 N N . THR A 1 123 ? -2.242 -0.924 -13.992 1.00 78.25 123 THR A N 1
ATOM 928 C CA . THR A 1 123 ? -1.774 -0.861 -12.602 1.00 78.25 123 THR A CA 1
ATOM 929 C C . THR A 1 123 ? -2.584 0.166 -11.814 1.00 78.25 123 THR A C 1
ATOM 931 O O . THR A 1 123 ? -3.001 -0.114 -10.694 1.00 78.25 123 THR A O 1
ATOM 934 N N . GLY A 1 124 ? -2.881 1.321 -12.419 1.00 81.88 124 GLY A N 1
ATOM 935 C CA . GLY A 1 124 ? -3.735 2.350 -11.831 1.00 81.88 124 GLY A CA 1
ATOM 936 C C . GLY A 1 124 ? -5.153 1.854 -11.547 1.00 81.88 124 GLY A C 1
ATOM 937 O O . GLY A 1 124 ? -5.661 2.074 -10.449 1.00 81.88 124 GLY A O 1
ATOM 938 N N . ASP A 1 125 ? -5.770 1.134 -12.484 1.00 83.06 125 ASP A N 1
ATOM 939 C CA . ASP A 1 125 ? -7.113 0.571 -12.313 1.00 83.06 125 ASP A CA 1
ATOM 940 C C . ASP A 1 125 ? -7.148 -0.514 -11.231 1.00 83.06 125 ASP A C 1
ATOM 942 O O . ASP A 1 125 ? -8.067 -0.539 -10.412 1.00 83.06 125 ASP A O 1
ATOM 946 N N . THR A 1 126 ? -6.122 -1.368 -11.174 1.00 80.44 126 THR A N 1
ATOM 947 C CA . THR A 1 126 ? -6.001 -2.415 -10.146 1.00 80.44 126 THR A CA 1
ATOM 948 C C . THR A 1 126 ? -5.831 -1.797 -8.760 1.00 80.44 126 THR A C 1
ATOM 950 O O . THR A 1 126 ? -6.583 -2.117 -7.843 1.00 80.44 126 THR A O 1
ATOM 953 N N . PHE A 1 127 ? -4.917 -0.833 -8.622 1.00 74.94 127 PHE A N 1
ATOM 954 C CA . PHE A 1 127 ? -4.696 -0.118 -7.367 1.00 74.94 127 PHE A CA 1
ATOM 955 C C . PHE A 1 127 ? -5.946 0.649 -6.919 1.00 74.94 127 PHE A C 1
ATOM 957 O O . PHE A 1 127 ? -6.313 0.635 -5.745 1.00 74.94 127 PHE A O 1
ATOM 964 N N . ARG A 1 128 ? -6.659 1.280 -7.859 1.00 75.88 128 ARG A N 1
ATOM 965 C CA . ARG A 1 128 ? -7.929 1.957 -7.576 1.00 75.88 128 ARG A CA 1
ATOM 966 C C . ARG A 1 128 ? -9.006 0.974 -7.122 1.00 75.88 128 ARG A C 1
ATOM 968 O O . ARG A 1 128 ? -9.750 1.293 -6.195 1.00 75.88 128 ARG A O 1
ATOM 975 N N . ALA A 1 129 ? -9.097 -0.199 -7.746 1.00 76.81 129 ALA A N 1
ATOM 976 C CA . ALA A 1 129 ? -10.034 -1.243 -7.349 1.00 76.81 129 ALA A CA 1
ATOM 977 C C . ALA A 1 129 ? -9.722 -1.764 -5.936 1.00 76.81 129 ALA A C 1
ATOM 979 O O . ALA A 1 129 ? -10.629 -1.853 -5.109 1.00 76.81 129 ALA A O 1
ATOM 980 N N . GLU A 1 130 ? -8.454 -2.017 -5.618 1.00 74.44 130 GLU A N 1
ATOM 981 C CA . GLU A 1 130 ? -8.024 -2.435 -4.279 1.00 74.44 130 GLU A CA 1
ATOM 982 C C . GLU A 1 130 ? -8.307 -1.360 -3.221 1.00 74.44 130 GLU A C 1
ATOM 984 O O . GLU A 1 130 ? -8.925 -1.651 -2.194 1.00 74.44 130 GLU A O 1
ATOM 989 N N . LEU A 1 131 ? -7.969 -0.095 -3.494 1.00 72.12 131 LEU A N 1
ATOM 990 C CA . LEU A 1 131 ? -8.294 1.025 -2.604 1.00 72.12 131 LEU A CA 1
ATOM 991 C C . LEU A 1 131 ? -9.802 1.185 -2.390 1.00 72.12 131 LEU A C 1
ATOM 993 O O . LEU A 1 131 ? -10.241 1.445 -1.268 1.00 72.12 131 LEU A O 1
ATOM 997 N N . SER A 1 132 ? -10.605 0.991 -3.442 1.00 70.25 132 SER A N 1
ATOM 998 C CA . SER A 1 132 ? -12.066 1.076 -3.342 1.00 70.25 132 SER A CA 1
ATOM 999 C C . SER A 1 132 ? -12.666 0.004 -2.427 1.00 70.25 132 SER A C 1
ATOM 1001 O O . SER A 1 132 ? -13.720 0.227 -1.838 1.00 70.25 132 SER A O 1
ATOM 1003 N N . GLN A 1 133 ? -11.985 -1.135 -2.261 1.00 78.12 133 GLN A N 1
ATOM 1004 C CA . GLN A 1 133 ? -12.372 -2.187 -1.319 1.00 78.12 133 GLN A CA 1
ATOM 1005 C C . GLN A 1 133 ? -11.791 -1.962 0.083 1.00 78.12 133 GLN A C 1
ATOM 1007 O O . GLN A 1 133 ? -12.388 -2.392 1.071 1.00 78.12 133 GLN A O 1
ATOM 1012 N N . LEU A 1 134 ? -10.644 -1.286 0.189 1.00 77.69 134 LEU A N 1
ATOM 1013 C CA . LEU A 1 134 ? -9.976 -1.014 1.460 1.00 77.69 134 LEU A CA 1
ATOM 1014 C C . LEU A 1 134 ? -10.748 0.005 2.308 1.00 77.69 134 LEU A C 1
ATOM 1016 O O . LEU A 1 134 ? -10.948 -0.222 3.499 1.00 77.69 134 LEU A O 1
ATOM 1020 N N . ALA A 1 135 ? -11.228 1.094 1.699 1.00 74.44 135 ALA A N 1
ATOM 1021 C CA . ALA A 1 135 ? -11.977 2.139 2.399 1.00 74.44 135 ALA A CA 1
ATOM 1022 C C . ALA A 1 135 ? -13.208 1.606 3.173 1.00 74.44 135 ALA A C 1
ATOM 1024 O O . ALA A 1 135 ? -13.276 1.815 4.386 1.00 74.44 135 ALA A O 1
ATOM 1025 N N . PRO A 1 136 ? -14.150 0.852 2.563 1.00 79.69 136 PRO A N 1
ATOM 1026 C CA . PRO A 1 136 ? -15.302 0.320 3.294 1.00 79.69 136 PRO A CA 1
ATOM 1027 C C . PRO A 1 136 ? -14.906 -0.703 4.366 1.00 79.69 136 PRO A C 1
ATOM 1029 O O . PRO A 1 136 ? -15.542 -0.758 5.418 1.00 79.69 136 PRO A O 1
ATOM 1032 N N . ARG A 1 137 ? -13.836 -1.483 4.149 1.00 83.44 137 ARG A N 1
ATOM 1033 C CA . ARG A 1 137 ? -13.306 -2.414 5.160 1.00 83.44 137 ARG A CA 1
ATOM 1034 C C . ARG A 1 137 ? -12.739 -1.679 6.370 1.00 83.44 137 ARG A C 1
ATOM 1036 O O . ARG A 1 137 ? -13.006 -2.079 7.498 1.00 83.44 137 ARG A O 1
ATOM 1043 N N . ARG A 1 138 ? -12.026 -0.577 6.144 1.00 84.56 138 ARG A N 1
ATOM 1044 C CA . ARG A 1 138 ? -11.500 0.285 7.203 1.00 84.56 138 ARG A CA 1
ATOM 1045 C C . ARG A 1 138 ? -12.619 0.961 8.002 1.00 84.56 138 ARG A C 1
ATOM 1047 O O . ARG A 1 138 ? -12.575 0.953 9.228 1.00 84.56 138 ARG A O 1
ATOM 1054 N N . HIS A 1 139 ? -13.667 1.463 7.345 1.00 85.62 139 HIS A N 1
ATOM 1055 C CA . HIS A 1 139 ? -14.851 1.974 8.052 1.00 85.62 139 HIS A CA 1
ATOM 1056 C C . HIS A 1 139 ? -15.538 0.898 8.901 1.00 85.62 139 HIS A C 1
ATOM 1058 O O . HIS A 1 139 ? -15.900 1.155 10.050 1.00 85.62 139 HIS A O 1
ATOM 1064 N N . ALA A 1 140 ? -15.703 -0.312 8.359 1.00 87.31 140 ALA A N 1
ATOM 1065 C CA . ALA A 1 140 ? -16.277 -1.431 9.101 1.00 87.31 140 ALA A CA 1
ATOM 1066 C C . ALA A 1 140 ? -15.425 -1.806 10.328 1.00 87.31 140 ALA A C 1
ATOM 1068 O O . ALA A 1 140 ? -15.985 -2.068 11.392 1.00 87.31 140 ALA A O 1
ATOM 1069 N N . ALA A 1 141 ? -14.096 -1.757 10.204 1.00 88.25 141 ALA A N 1
ATOM 1070 C CA . ALA A 1 141 ? -13.171 -1.995 11.307 1.00 88.25 141 ALA A CA 1
ATOM 1071 C C . ALA A 1 141 ? -13.351 -0.978 12.447 1.00 88.25 141 ALA A C 1
ATOM 1073 O O . ALA A 1 141 ? -13.586 -1.379 13.587 1.00 88.25 141 ALA A O 1
ATOM 1074 N N . TYR A 1 142 ? -13.364 0.328 12.143 1.00 88.94 142 TYR A N 1
ATOM 1075 C CA . TYR A 1 142 ? -13.627 1.369 13.149 1.00 88.94 142 TYR A CA 1
ATOM 1076 C C . TYR A 1 142 ? -14.992 1.202 13.830 1.00 88.94 142 TYR A C 1
ATOM 1078 O O . TYR A 1 142 ? -15.110 1.380 15.044 1.00 88.94 142 TYR A O 1
ATOM 1086 N N . HIS A 1 143 ? -16.028 0.832 13.071 1.00 89.56 143 HIS A N 1
ATOM 1087 C CA . HIS A 1 143 ? -17.350 0.558 13.633 1.00 89.56 143 HIS A CA 1
ATOM 1088 C C . HIS A 1 143 ? -17.345 -0.635 14.592 1.00 89.56 143 HIS A C 1
ATOM 1090 O O . HIS A 1 143 ? -17.937 -0.541 15.667 1.00 89.56 143 HIS A O 1
ATOM 1096 N N . ALA A 1 144 ? -16.683 -1.733 14.223 1.00 91.56 144 ALA A N 1
ATOM 1097 C CA . ALA A 1 144 ? -16.583 -2.925 15.058 1.00 91.56 144 ALA A CA 1
ATOM 1098 C C . ALA A 1 144 ? -15.822 -2.637 16.361 1.00 91.56 144 ALA A C 1
ATOM 1100 O O . ALA A 1 144 ? -16.315 -2.963 17.442 1.00 91.56 144 ALA A O 1
ATOM 1101 N N . MET A 1 145 ? -14.677 -1.953 16.269 1.00 92.31 145 MET A N 1
ATOM 1102 C CA . MET A 1 145 ? -13.876 -1.555 17.431 1.00 92.31 145 MET A CA 1
ATOM 1103 C C . MET A 1 145 ? -14.665 -0.640 18.375 1.00 92.31 145 MET A C 1
ATOM 1105 O O . MET A 1 145 ? -14.696 -0.869 19.584 1.00 92.31 145 MET A O 1
ATOM 1109 N N . TRP A 1 146 ? -15.365 0.365 17.835 1.00 93.56 146 TRP A N 1
ATOM 1110 C CA . TRP A 1 146 ? -16.208 1.246 18.645 1.00 93.56 146 TRP A CA 1
ATOM 1111 C C . TRP A 1 146 ? -17.358 0.496 19.324 1.00 93.56 146 TRP A C 1
ATOM 1113 O O . TRP A 1 146 ? -17.615 0.695 20.511 1.00 93.56 146 TRP A O 1
ATOM 1123 N N . ALA A 1 147 ? -18.065 -0.359 18.580 1.00 92.94 147 ALA A N 1
ATOM 1124 C CA . ALA A 1 147 ? -19.203 -1.106 19.103 1.00 92.94 147 ALA A CA 1
ATOM 1125 C C . ALA A 1 147 ? -18.791 -2.024 20.263 1.00 92.94 147 ALA A C 1
ATOM 1127 O O . ALA A 1 147 ? -19.490 -2.067 21.277 1.00 92.94 147 ALA A O 1
ATOM 1128 N N . ALA A 1 148 ? -17.635 -2.683 20.143 1.00 94.69 148 ALA A N 1
ATOM 1129 C CA . ALA A 1 148 ? -17.065 -3.521 21.188 1.00 94.69 148 ALA A CA 1
ATOM 1130 C C . ALA A 1 148 ? -16.748 -2.725 22.466 1.00 94.69 148 ALA A C 1
ATOM 1132 O O . ALA A 1 148 ? -17.242 -3.065 23.544 1.00 94.69 148 ALA A O 1
ATOM 1133 N N . LEU A 1 149 ? -16.017 -1.608 22.343 1.00 94.44 149 LEU A N 1
ATOM 1134 C CA . LEU A 1 149 ? -15.702 -0.742 23.486 1.00 94.44 149 LEU A CA 1
ATOM 1135 C C . LEU A 1 149 ? -16.960 -0.167 24.138 1.00 94.44 149 LEU A C 1
ATOM 1137 O O . LEU A 1 149 ? -17.067 -0.126 25.362 1.00 94.44 149 LEU A O 1
ATOM 1141 N N . ALA A 1 150 ? -17.940 0.255 23.337 1.00 94.62 150 ALA A N 1
ATOM 1142 C CA . ALA A 1 150 ? -19.199 0.782 23.846 1.00 94.62 150 ALA A CA 1
ATOM 1143 C C . ALA A 1 150 ? -20.010 -0.276 24.600 1.00 94.62 150 ALA A C 1
ATOM 1145 O O . ALA A 1 150 ? -20.630 0.040 25.618 1.00 94.62 150 ALA A O 1
ATOM 1146 N N . GLN A 1 151 ? -20.004 -1.523 24.127 1.00 95.44 151 GLN A N 1
ATOM 1147 C CA . GLN A 1 151 ? -20.635 -2.633 24.828 1.00 95.44 151 GLN A CA 1
ATOM 1148 C C . GLN A 1 151 ? -19.944 -2.900 26.168 1.00 95.44 151 GLN A C 1
ATOM 1150 O O . GLN A 1 151 ? -20.630 -2.998 27.188 1.00 95.44 151 GLN A O 1
ATOM 1155 N N . TYR A 1 152 ? -18.609 -2.957 26.186 1.00 96.44 152 TYR A N 1
ATOM 1156 C CA . TYR A 1 152 ? -17.870 -3.244 27.412 1.00 96.44 152 TYR A CA 1
ATOM 1157 C C . TYR A 1 152 ? -17.980 -2.104 28.435 1.00 96.44 152 TYR A C 1
ATOM 1159 O O . TYR A 1 152 ? -18.307 -2.348 29.596 1.00 96.44 152 TYR A O 1
ATOM 1167 N N . PHE A 1 153 ? -17.856 -0.847 27.997 1.00 96.25 153 PHE A N 1
ATOM 1168 C CA . PHE A 1 153 ? -18.065 0.324 28.851 1.00 96.25 153 PHE A CA 1
ATOM 1169 C C . PHE A 1 153 ? -19.459 0.334 29.491 1.00 96.25 153 PHE A C 1
ATOM 1171 O O . PHE A 1 153 ? -19.579 0.555 30.692 1.00 96.25 153 PHE A O 1
ATOM 1178 N N . ARG A 1 154 ? -20.522 0.036 28.728 1.00 94.81 154 ARG A N 1
ATOM 1179 C CA . ARG A 1 154 ? -21.892 -0.039 29.274 1.00 94.81 154 ARG A CA 1
ATOM 1180 C C . ARG A 1 154 ? -22.059 -1.150 30.307 1.00 94.81 154 ARG A C 1
ATOM 1182 O O . ARG A 1 154 ? -22.864 -0.998 31.224 1.00 94.81 154 ARG A O 1
ATOM 1189 N N . ALA A 1 155 ? -21.337 -2.260 30.161 1.00 94.69 155 ALA A N 1
ATOM 1190 C CA . ALA A 1 155 ? -21.330 -3.317 31.164 1.00 94.69 155 ALA A CA 1
ATOM 1191 C C . ALA A 1 155 ? -20.658 -2.837 32.461 1.00 94.69 155 ALA A C 1
ATOM 1193 O O . ALA A 1 155 ? -21.243 -2.990 33.532 1.00 94.69 155 ALA A O 1
ATOM 1194 N N . VAL A 1 156 ? -19.505 -2.165 32.361 1.00 94.56 156 VAL A N 1
ATOM 1195 C CA . VAL A 1 156 ? -18.790 -1.580 33.511 1.00 94.56 156 VAL A CA 1
ATOM 1196 C C . VAL A 1 156 ? -19.595 -0.449 34.170 1.00 94.56 156 VAL A C 1
ATOM 1198 O O . VAL A 1 156 ? -19.634 -0.346 35.394 1.00 94.56 156 VAL A O 1
ATOM 1201 N N . GLN A 1 157 ? -20.321 0.360 33.394 1.00 94.38 157 GLN A N 1
ATOM 1202 C CA . GLN A 1 157 ? -21.147 1.463 33.900 1.00 94.38 157 GLN A CA 1
ATOM 1203 C C . GLN A 1 157 ? -22.232 1.006 34.891 1.00 94.38 157 GLN A C 1
ATOM 1205 O O . GLN A 1 157 ? -22.630 1.769 35.771 1.00 94.38 157 GLN A O 1
ATOM 1210 N N . LYS A 1 158 ? -22.677 -0.257 34.831 1.00 94.19 158 LYS A N 1
ATOM 1211 C CA . LYS A 1 158 ? -23.631 -0.822 35.806 1.00 94.19 158 LYS A CA 1
ATOM 1212 C C . LYS A 1 158 ? -23.102 -0.808 37.248 1.00 94.19 158 LYS A C 1
ATOM 1214 O O . LYS A 1 158 ? -23.901 -0.877 38.188 1.00 94.19 158 LYS A O 1
ATOM 1219 N N . PHE A 1 159 ? -21.793 -0.638 37.450 1.00 94.06 159 PHE A N 1
ATOM 1220 C CA . PHE A 1 159 ? -21.192 -0.461 38.775 1.00 94.06 159 PHE A CA 1
ATOM 1221 C C . PHE A 1 159 ? -21.704 0.797 39.486 1.00 94.06 159 PHE A C 1
ATOM 1223 O O . PHE A 1 159 ? -21.768 0.807 40.715 1.00 94.06 159 PHE A O 1
ATOM 1230 N N . GLU A 1 160 ? -22.176 1.806 38.744 1.00 94.12 160 GLU A N 1
ATOM 1231 C CA . GLU A 1 160 ? -22.865 2.979 39.295 1.00 94.12 160 GLU A CA 1
ATOM 1232 C C . GLU A 1 160 ? -24.091 2.591 40.131 1.00 94.12 160 GLU A C 1
ATOM 1234 O O . GLU A 1 160 ? -24.312 3.114 41.224 1.00 94.12 160 GLU A O 1
ATOM 1239 N N . ALA A 1 161 ? -24.861 1.613 39.651 1.00 93.00 161 ALA A N 1
ATOM 1240 C CA . ALA A 1 161 ? -26.012 1.073 40.364 1.00 93.00 161 ALA A CA 1
ATOM 1241 C C . ALA A 1 161 ? -25.608 0.081 41.474 1.00 93.00 161 ALA A C 1
ATOM 1243 O O . ALA A 1 161 ? -26.435 -0.270 42.321 1.00 93.00 161 ALA A O 1
ATOM 1244 N N . GLY A 1 162 ? -24.335 -0.324 41.521 1.00 91.88 162 GLY A N 1
ATOM 1245 C CA . GLY A 1 162 ? -23.820 -1.382 42.388 1.00 91.88 162 GLY A CA 1
ATOM 1246 C C . GLY A 1 162 ? -24.075 -2.788 41.842 1.00 91.88 162 GLY A C 1
ATOM 1247 O O . GLY A 1 162 ? -24.191 -3.724 42.625 1.00 91.88 162 GLY A O 1
ATOM 1248 N N . VAL A 1 163 ? -24.214 -2.939 40.521 1.00 94.38 163 VAL A N 1
ATOM 1249 C CA . VAL A 1 163 ? -24.547 -4.217 39.878 1.00 94.38 163 VAL A CA 1
ATOM 1250 C C . VAL A 1 163 ? -23.326 -4.777 39.158 1.00 94.38 163 VAL A C 1
ATOM 1252 O O . VAL A 1 163 ? -22.826 -4.149 38.229 1.00 94.38 163 VAL A O 1
ATOM 1255 N N . PHE A 1 164 ? -22.890 -5.977 39.546 1.00 94.19 164 PHE A N 1
ATOM 1256 C CA . PHE A 1 164 ? -21.879 -6.743 38.817 1.00 94.19 164 PHE A CA 1
ATOM 1257 C C . PHE A 1 164 ? -22.556 -7.767 37.899 1.00 94.19 164 PHE A C 1
ATOM 1259 O O . PHE A 1 164 ? -23.047 -8.798 38.355 1.00 94.19 164 PHE A O 1
ATOM 1266 N N . ASP A 1 165 ? -22.615 -7.467 36.604 1.00 93.69 165 ASP A N 1
ATOM 1267 C CA . ASP A 1 165 ? -23.214 -8.343 35.595 1.00 93.69 165 ASP A CA 1
ATOM 1268 C C . ASP A 1 165 ? -22.117 -9.089 34.830 1.00 93.69 165 ASP A C 1
ATOM 1270 O O . ASP A 1 165 ? -21.642 -8.622 33.793 1.00 93.69 165 ASP A O 1
ATOM 1274 N N . ALA A 1 166 ? -21.716 -10.246 35.363 1.00 92.69 166 ALA A N 1
ATOM 1275 C CA . ALA A 1 166 ? -20.657 -11.076 34.787 1.00 92.69 166 ALA A CA 1
ATOM 1276 C C . ALA A 1 166 ? -20.925 -11.415 33.311 1.00 92.69 166 ALA A C 1
ATOM 1278 O O . ALA A 1 166 ? -20.029 -11.307 32.482 1.00 92.69 166 ALA A O 1
ATOM 1279 N N . SER A 1 167 ? -22.179 -11.720 32.959 1.00 94.81 167 SER A N 1
ATOM 1280 C CA . SER A 1 167 ? -22.550 -12.086 31.588 1.00 94.81 167 SER A CA 1
ATOM 1281 C C . SER A 1 167 ? -22.348 -10.939 30.593 1.00 94.81 167 SER A C 1
ATOM 1283 O O . SER A 1 167 ? -21.856 -11.146 29.484 1.00 94.81 167 SER A O 1
ATOM 1285 N N . ALA A 1 168 ? -22.688 -9.709 30.991 1.00 93.56 168 ALA A N 1
ATOM 1286 C CA . ALA A 1 168 ? -22.493 -8.531 30.153 1.00 93.56 168 ALA A CA 1
ATOM 1287 C C . ALA A 1 168 ? -21.012 -8.143 30.039 1.00 93.56 168 ALA A C 1
ATOM 1289 O O . ALA A 1 168 ? -20.592 -7.675 28.980 1.00 93.56 168 ALA A O 1
ATOM 1290 N N . LEU A 1 169 ? -20.235 -8.336 31.110 1.00 93.81 169 LEU A N 1
ATOM 1291 C CA . LEU A 1 169 ? -18.797 -8.067 31.135 1.00 93.81 169 LEU A CA 1
ATOM 1292 C C . LEU A 1 169 ? -18.035 -9.057 30.247 1.00 93.81 169 LEU A C 1
ATOM 1294 O O . LEU A 1 169 ? -17.296 -8.613 29.374 1.00 93.81 169 LEU A O 1
ATOM 1298 N N . GLU A 1 170 ? -18.300 -10.361 30.372 1.00 95.06 170 GLU A N 1
ATOM 1299 C CA . GLU A 1 170 ? -17.728 -11.400 29.501 1.00 95.06 170 GLU A CA 1
ATOM 1300 C C . GLU A 1 170 ? -18.094 -11.168 28.028 1.00 95.06 170 GLU A C 1
ATOM 1302 O O . GLU A 1 170 ? -17.255 -11.287 27.136 1.00 95.06 170 GLU A O 1
ATOM 1307 N N . ALA A 1 171 ? -19.346 -10.787 27.750 1.00 93.94 171 ALA A N 1
ATOM 1308 C CA . ALA A 1 171 ? -19.774 -10.468 26.391 1.00 93.94 171 ALA A CA 1
ATOM 1309 C C . ALA A 1 171 ? -19.057 -9.228 25.827 1.00 93.94 171 ALA A C 1
ATOM 1311 O O . ALA A 1 171 ? -18.734 -9.199 24.640 1.00 93.94 171 ALA A O 1
ATOM 1312 N N . GLY A 1 172 ? -18.821 -8.205 26.654 1.00 93.25 172 GLY A N 1
ATOM 1313 C CA . GLY A 1 172 ? -18.077 -7.004 26.272 1.00 93.25 172 GLY A CA 1
ATOM 1314 C C . GLY A 1 172 ? -16.593 -7.280 26.023 1.00 93.25 172 GLY A C 1
ATOM 1315 O O . GLY A 1 172 ? -16.048 -6.831 25.015 1.00 93.25 172 GLY A O 1
ATOM 1316 N N . GLU A 1 173 ? -15.960 -8.067 26.890 1.00 93.81 173 GLU A N 1
ATOM 1317 C CA . GLU A 1 173 ? -14.568 -8.491 26.734 1.00 93.81 173 GLU A CA 1
ATOM 1318 C C . GLU A 1 173 ? -14.384 -9.338 25.472 1.00 93.81 173 GLU A C 1
ATOM 1320 O O . GLU A 1 173 ? -13.502 -9.061 24.657 1.00 93.81 173 GLU A O 1
ATOM 1325 N N . LYS A 1 174 ? -15.273 -10.313 25.251 1.00 94.56 174 LYS A N 1
ATOM 1326 C CA . LYS A 1 174 ? -15.267 -11.124 24.035 1.00 94.56 174 LYS A CA 1
ATOM 1327 C C . LYS A 1 174 ? -15.436 -10.266 22.783 1.00 94.56 174 LYS A C 1
ATOM 1329 O O . LYS A 1 174 ? -14.704 -10.465 21.820 1.00 94.56 174 LYS A O 1
ATOM 1334 N N . ALA A 1 175 ? -16.337 -9.283 22.801 1.00 93.12 175 ALA A N 1
ATOM 1335 C CA . ALA A 1 175 ? -16.504 -8.365 21.676 1.00 93.12 175 ALA A CA 1
ATOM 1336 C C . ALA A 1 175 ? -15.217 -7.572 21.377 1.00 93.12 175 ALA A C 1
ATOM 1338 O O . ALA A 1 175 ? -14.886 -7.369 20.211 1.00 93.12 175 ALA A O 1
ATOM 1339 N N . CYS A 1 176 ? -14.468 -7.153 22.404 1.00 93.25 176 CYS A N 1
ATOM 1340 C CA . CYS A 1 176 ? -13.181 -6.471 22.221 1.00 93.25 176 CYS A CA 1
ATOM 1341 C C . CYS A 1 176 ? -12.099 -7.421 21.683 1.00 93.25 176 CYS A C 1
ATOM 1343 O O . CYS A 1 176 ? -11.340 -7.054 20.783 1.00 93.25 176 CYS A O 1
ATOM 1345 N N . SER A 1 177 ? -12.076 -8.665 22.165 1.00 93.06 177 SER A N 1
ATOM 1346 C CA . SER A 1 177 ? -11.192 -9.713 21.648 1.00 93.06 177 SER A CA 1
ATOM 1347 C C . SER A 1 177 ? -11.467 -10.005 20.168 1.00 93.06 177 SER A C 1
ATOM 1349 O O . SER A 1 177 ? -10.552 -9.943 19.348 1.00 93.06 177 SER A O 1
ATOM 1351 N N . ASP A 1 178 ? -12.733 -10.198 19.792 1.00 91.81 178 ASP A N 1
ATOM 1352 C CA . ASP A 1 178 ? -13.147 -10.433 18.404 1.00 91.81 178 ASP A CA 1
ATOM 1353 C C . ASP A 1 178 ? -12.823 -9.221 17.504 1.00 91.81 178 ASP A C 1
ATOM 1355 O O . ASP A 1 178 ? -12.421 -9.374 16.345 1.00 91.81 178 ASP A O 1
ATOM 1359 N N . ALA A 1 179 ? -12.935 -8.001 18.042 1.00 90.38 179 ALA A N 1
ATOM 1360 C CA . ALA A 1 179 ? -12.587 -6.767 17.340 1.00 90.38 179 ALA A CA 1
ATOM 1361 C C . ALA A 1 179 ? -11.071 -6.548 17.182 1.00 90.38 179 ALA A C 1
ATOM 1363 O O . ALA A 1 179 ? -10.672 -5.743 16.343 1.00 90.38 179 ALA A O 1
ATOM 1364 N N . THR A 1 180 ? -10.218 -7.289 17.899 1.00 87.12 180 THR A N 1
ATOM 1365 C CA . THR A 1 180 ? -8.752 -7.165 17.780 1.00 87.12 180 THR A CA 1
ATOM 1366 C C . THR A 1 180 ? -8.270 -7.519 16.371 1.00 87.12 180 THR A C 1
ATOM 1368 O O . THR A 1 180 ? -7.366 -6.888 15.843 1.00 87.12 180 THR A O 1
ATOM 1371 N N . GLY A 1 181 ? -8.924 -8.463 15.683 1.00 80.00 181 GLY A N 1
ATOM 1372 C CA . GLY A 1 181 ? -8.590 -8.774 14.286 1.00 80.00 181 GLY A CA 1
ATOM 1373 C C . GLY A 1 181 ? -8.845 -7.615 13.311 1.00 80.00 181 GLY A C 1
ATOM 1374 O O . GLY A 1 181 ? -8.282 -7.593 12.218 1.00 80.00 181 GLY A O 1
ATOM 1375 N N . GLN A 1 182 ? -9.677 -6.644 13.698 1.00 82.88 182 GLN A N 1
ATOM 1376 C CA . GLN A 1 182 ? -9.995 -5.469 12.885 1.00 82.88 182 GLN A CA 1
ATOM 1377 C C . GLN A 1 182 ? -8.942 -4.364 13.012 1.00 82.88 182 GLN A C 1
ATOM 1379 O O . GLN A 1 182 ? -8.895 -3.477 12.158 1.00 82.88 182 GLN A O 1
ATOM 1384 N N . THR A 1 183 ? -8.067 -4.423 14.021 1.00 77.75 183 THR A N 1
ATOM 1385 C CA . THR A 1 183 ? -7.082 -3.364 14.260 1.00 77.75 183 THR A CA 1
ATOM 1386 C C . THR A 1 183 ? -6.015 -3.280 13.166 1.00 77.75 183 THR A C 1
ATOM 1388 O O . THR A 1 183 ? -5.480 -2.212 12.885 1.00 77.75 183 THR A O 1
ATOM 1391 N N . LEU A 1 184 ? -5.793 -4.378 12.437 1.00 76.94 184 LEU A N 1
ATOM 1392 C CA . LEU A 1 184 ? -4.908 -4.433 11.267 1.00 76.94 184 LEU A CA 1
ATOM 1393 C C . LEU A 1 184 ? -5.346 -3.515 10.112 1.00 76.94 184 LEU A C 1
ATOM 1395 O O . LEU A 1 184 ? -4.573 -3.279 9.185 1.00 76.94 184 LEU A O 1
ATOM 1399 N N . LEU A 1 185 ? -6.598 -3.050 10.126 1.00 82.50 185 LEU A N 1
ATOM 1400 C CA . LEU A 1 185 ? -7.189 -2.224 9.073 1.00 82.50 185 LEU A CA 1
ATOM 1401 C C . LEU A 1 185 ? -7.297 -0.741 9.455 1.00 82.50 185 LEU A C 1
ATOM 1403 O O . LEU A 1 185 ? -7.749 0.052 8.625 1.00 82.50 185 LEU A O 1
ATOM 1407 N N . VAL A 1 186 ? -6.916 -0.361 10.678 1.00 85.38 186 VAL A N 1
ATOM 1408 C CA . VAL A 1 186 ? -6.987 1.023 11.175 1.00 85.38 186 VAL A CA 1
ATOM 1409 C C . VAL A 1 186 ? -5.596 1.627 11.373 1.00 85.38 186 VAL A C 1
ATOM 1411 O O . VAL A 1 186 ? -4.580 0.950 11.226 1.00 85.38 186 VAL A O 1
ATOM 1414 N N . ASP A 1 187 ? -5.543 2.930 11.662 1.00 86.12 187 ASP A N 1
ATOM 1415 C CA . ASP A 1 187 ? -4.276 3.598 11.964 1.00 86.12 187 ASP A CA 1
ATOM 1416 C C . ASP A 1 187 ? -3.691 3.069 13.284 1.00 86.12 187 ASP A C 1
ATOM 1418 O O . ASP A 1 187 ? -4.418 2.822 14.246 1.00 86.12 187 ASP A O 1
ATOM 1422 N N . GLN A 1 188 ? -2.362 2.973 13.359 1.00 86.25 188 GLN A N 1
ATOM 1423 C CA . GLN A 1 188 ? -1.649 2.481 14.544 1.00 86.25 188 GLN A CA 1
ATOM 1424 C C . GLN A 1 188 ? -1.956 3.296 15.817 1.00 86.25 188 GLN A C 1
ATOM 1426 O O . GLN A 1 188 ? -1.984 2.752 16.918 1.00 86.25 188 GLN A O 1
ATOM 1431 N N . GLU A 1 189 ? -2.202 4.601 15.680 1.00 88.44 189 GLU A N 1
ATOM 1432 C CA . GLU A 1 189 ? -2.589 5.471 16.800 1.00 88.44 189 GLU A CA 1
ATOM 1433 C C . GLU A 1 189 ? -3.990 5.134 17.338 1.00 88.44 189 GLU A C 1
ATOM 1435 O O . GLU A 1 189 ? -4.221 5.146 18.551 1.00 88.44 189 GLU A O 1
ATOM 1440 N N . ASP A 1 190 ? -4.921 4.791 16.445 1.00 88.50 190 ASP A N 1
ATOM 1441 C CA . ASP A 1 190 ? -6.290 4.423 16.807 1.00 88.50 190 ASP A CA 1
ATOM 1442 C C . ASP A 1 190 ? -6.340 3.014 17.421 1.00 88.50 190 ASP A C 1
ATOM 1444 O O . ASP A 1 190 ? -7.092 2.777 18.368 1.00 88.50 190 AS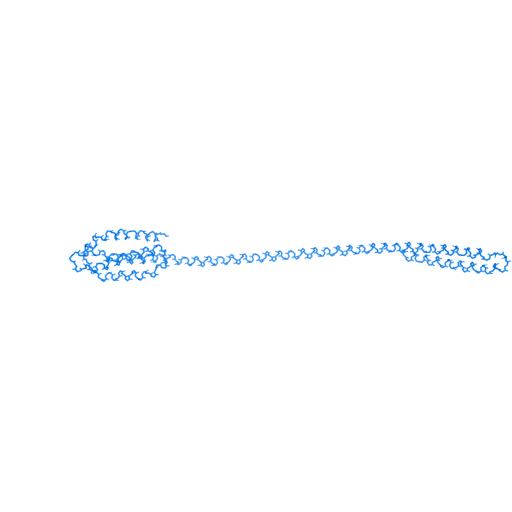P A O 1
ATOM 1448 N N . ASP A 1 191 ? -5.499 2.098 16.931 1.00 89.56 191 ASP A N 1
ATOM 1449 C CA . ASP A 1 191 ? -5.264 0.776 17.523 1.00 89.56 191 ASP A CA 1
ATOM 1450 C C . ASP A 1 191 ? -4.734 0.886 18.963 1.00 89.56 191 ASP A C 1
ATOM 1452 O O . ASP A 1 191 ? -5.306 0.323 19.902 1.00 89.56 191 ASP A O 1
ATOM 1456 N N . ALA A 1 192 ? -3.699 1.705 19.172 1.00 90.62 192 ALA A N 1
ATOM 1457 C CA . ALA A 1 192 ? -3.168 1.970 20.505 1.00 90.62 192 ALA A CA 1
ATOM 1458 C C . ALA A 1 192 ? -4.236 2.569 21.436 1.00 90.62 192 ALA A C 1
ATOM 1460 O O . ALA A 1 192 ? -4.361 2.155 22.589 1.00 90.62 192 ALA A O 1
ATOM 1461 N N . THR A 1 193 ? -5.045 3.500 20.922 1.00 92.12 193 THR A N 1
ATOM 1462 C CA . THR A 1 193 ? -6.156 4.118 21.660 1.00 92.12 193 THR A CA 1
ATOM 1463 C C . THR A 1 193 ? -7.212 3.085 22.066 1.00 92.12 193 THR A C 1
ATOM 1465 O O . THR A 1 193 ? -7.671 3.088 23.211 1.00 92.12 193 THR A O 1
ATOM 1468 N N . PHE A 1 194 ? -7.568 2.168 21.159 1.00 93.44 194 PHE A N 1
ATOM 1469 C CA . PHE A 1 194 ? -8.488 1.066 21.436 1.00 93.44 194 PHE A CA 1
ATOM 1470 C C . PHE A 1 194 ? -7.966 0.153 22.544 1.00 93.44 194 PHE A C 1
ATOM 1472 O O . PHE A 1 194 ? -8.667 -0.073 23.531 1.00 93.44 194 PHE A O 1
ATOM 1479 N N . HIS A 1 195 ? -6.733 -0.338 22.411 1.00 93.69 195 HIS A N 1
ATOM 1480 C CA . HIS A 1 195 ? -6.149 -1.253 23.388 1.00 93.69 195 HIS A CA 1
ATOM 1481 C C . HIS A 1 195 ? -5.940 -0.595 24.749 1.00 93.69 195 HIS A C 1
ATOM 1483 O O . HIS A 1 195 ? -6.194 -1.230 25.771 1.00 93.69 195 HIS A O 1
ATOM 1489 N N . GLN A 1 196 ? -5.537 0.676 24.780 1.00 95.12 196 GLN A N 1
ATOM 1490 C CA . GLN A 1 196 ? -5.385 1.415 26.027 1.00 95.12 196 GLN A CA 1
ATOM 1491 C C . GLN A 1 196 ? -6.723 1.532 26.764 1.00 95.12 196 GLN A C 1
ATOM 1493 O O . GLN A 1 196 ? -6.799 1.220 27.951 1.00 95.12 196 GLN A O 1
ATOM 1498 N N . PHE A 1 197 ? -7.790 1.937 26.071 1.00 95.62 197 PHE A N 1
ATOM 1499 C CA . PHE A 1 197 ? -9.098 2.066 26.710 1.00 95.62 197 PHE A CA 1
ATOM 1500 C C . PHE A 1 197 ? -9.687 0.705 27.102 1.00 95.62 197 PHE A C 1
ATOM 1502 O O . PHE A 1 197 ? -10.285 0.575 28.167 1.00 95.62 197 PHE A O 1
ATOM 1509 N N . TRP A 1 198 ? -9.466 -0.337 26.299 1.00 95.75 198 TRP A N 1
ATOM 1510 C CA . TRP A 1 198 ? -9.844 -1.698 26.673 1.00 95.75 198 TRP A CA 1
ATOM 1511 C C . TRP A 1 198 ? -9.141 -2.144 27.965 1.00 95.75 198 TRP A C 1
ATOM 1513 O O . TRP A 1 198 ? -9.812 -2.602 28.885 1.00 95.75 198 TRP A O 1
ATOM 1523 N N . GLN A 1 199 ? -7.829 -1.930 28.094 1.00 95.69 199 GLN A N 1
ATOM 1524 C CA . GLN A 1 199 ? -7.088 -2.239 29.324 1.00 95.69 199 GLN A CA 1
ATOM 1525 C C . GLN A 1 199 ? -7.607 -1.458 30.539 1.00 95.69 199 GLN A C 1
ATOM 1527 O O . GLN A 1 199 ? -7.710 -2.021 31.629 1.00 95.69 199 GLN A O 1
ATOM 1532 N N . GLU A 1 200 ? -7.968 -0.182 30.363 1.00 95.19 200 GLU A N 1
ATOM 1533 C CA . GLU A 1 200 ? -8.592 0.625 31.420 1.00 95.19 200 GLU A CA 1
ATOM 1534 C C . GLU A 1 200 ? -9.924 0.007 31.887 1.00 95.19 200 GLU A C 1
ATOM 1536 O O . GLU A 1 200 ? -10.175 -0.083 33.091 1.00 95.19 200 GLU A O 1
ATOM 1541 N N . LEU A 1 201 ? -10.757 -0.478 30.959 1.00 94.50 201 LEU A N 1
ATOM 1542 C CA . LEU A 1 201 ? -12.010 -1.171 31.282 1.00 94.50 201 LEU A CA 1
ATOM 1543 C C . LEU A 1 201 ? -11.770 -2.513 31.979 1.00 94.50 201 LEU A C 1
ATOM 1545 O O . LEU A 1 201 ? -12.439 -2.802 32.973 1.00 94.50 201 LEU A O 1
ATOM 1549 N N . THR A 1 202 ? -10.801 -3.300 31.507 1.00 94.88 202 THR A N 1
ATOM 1550 C CA . THR A 1 202 ? -10.425 -4.582 32.117 1.00 94.88 202 THR A CA 1
ATOM 1551 C C . THR A 1 202 ? -9.947 -4.386 33.551 1.00 94.88 202 THR A C 1
ATOM 1553 O O . THR A 1 202 ? -10.443 -5.057 34.451 1.00 94.88 202 THR A O 1
ATOM 1556 N N . TYR A 1 203 ? -9.084 -3.398 33.805 1.00 94.81 203 TYR A N 1
ATOM 1557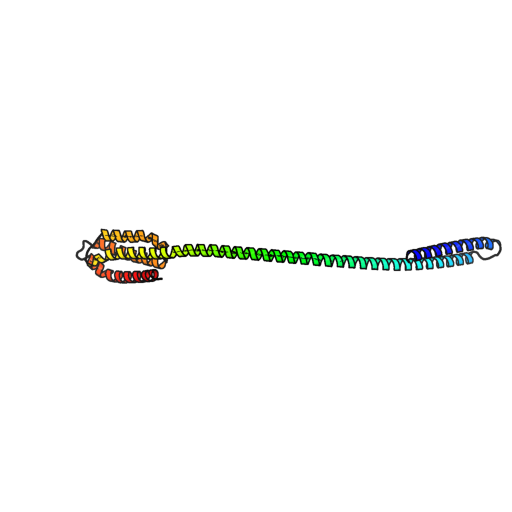 C CA . TYR A 1 203 ? -8.626 -3.070 35.158 1.00 94.81 203 TYR A CA 1
ATOM 1558 C C . TYR A 1 203 ? -9.791 -2.750 36.108 1.00 94.81 203 TYR A C 1
ATOM 1560 O O . TYR A 1 203 ? -9.832 -3.209 37.256 1.00 94.81 203 TYR A O 1
ATOM 1568 N N . VAL A 1 204 ? -10.769 -1.972 35.637 1.00 94.31 204 VAL A N 1
ATOM 1569 C CA . VAL A 1 204 ? -11.948 -1.615 36.438 1.00 94.31 204 VAL A CA 1
ATOM 1570 C C . VAL A 1 204 ? -12.850 -2.829 36.646 1.00 94.31 204 VAL A C 1
ATOM 1572 O O . VAL A 1 204 ? -13.374 -3.004 37.744 1.00 94.31 204 VAL A O 1
ATOM 1575 N N . CYS A 1 205 ? -12.994 -3.693 35.642 1.00 94.12 205 CYS A N 1
ATOM 1576 C CA . CYS A 1 205 ? -13.721 -4.954 35.744 1.00 94.12 205 CYS A CA 1
ATOM 1577 C C . CYS A 1 205 ? -13.092 -5.895 36.786 1.00 94.12 205 CYS A C 1
ATOM 1579 O O . CYS A 1 205 ? -13.788 -6.338 37.698 1.00 94.12 205 CYS A O 1
ATOM 1581 N N . GLU A 1 206 ? -11.780 -6.134 36.716 1.00 94.31 206 GLU A N 1
ATOM 1582 C CA . GLU A 1 206 ? -11.026 -6.962 37.670 1.00 94.31 206 GLU A CA 1
ATOM 1583 C C . GLU A 1 206 ? -11.105 -6.399 39.094 1.00 94.31 206 GLU A C 1
ATOM 1585 O O . GLU A 1 206 ? -11.367 -7.119 40.058 1.00 94.31 206 GLU A O 1
ATOM 1590 N N . THR A 1 207 ? -10.956 -5.081 39.240 1.00 93.69 207 THR A N 1
ATOM 1591 C CA . THR A 1 207 ? -11.115 -4.418 40.541 1.00 93.69 207 THR A CA 1
ATOM 1592 C C . THR A 1 207 ? -12.556 -4.515 41.049 1.00 93.69 207 THR A C 1
ATOM 1594 O O . THR A 1 207 ? -12.785 -4.615 42.257 1.00 93.69 207 THR A O 1
ATOM 1597 N N . GLY A 1 208 ? -13.535 -4.474 40.144 1.00 92.25 208 GLY A N 1
ATOM 1598 C CA . GLY A 1 208 ? -14.953 -4.647 40.443 1.00 92.25 208 GLY A CA 1
ATOM 1599 C C . GLY A 1 208 ? -15.260 -6.049 40.955 1.00 92.25 208 GLY A C 1
ATOM 1600 O O . GLY A 1 208 ? -15.930 -6.181 41.975 1.00 92.25 208 GLY A O 1
ATOM 1601 N N . GLU A 1 209 ? -14.698 -7.076 40.320 1.00 93.75 209 GLU A N 1
ATOM 1602 C CA . GLU A 1 209 ? -14.835 -8.480 40.724 1.00 93.75 209 GLU A CA 1
ATOM 1603 C C . GLU A 1 209 ? -14.356 -8.696 42.169 1.00 93.75 209 GLU A C 1
ATOM 1605 O O . GLU A 1 209 ? -15.032 -9.355 42.954 1.00 93.75 209 GLU A O 1
ATOM 1610 N N . LEU A 1 210 ? -13.254 -8.051 42.570 1.00 94.00 210 LEU A N 1
ATOM 1611 C CA . LEU A 1 210 ? -12.736 -8.104 43.946 1.00 94.00 210 LEU A CA 1
ATOM 1612 C C . LEU A 1 210 ? -13.599 -7.343 44.966 1.00 94.00 210 LEU A C 1
ATOM 1614 O O . LEU A 1 210 ? -13.514 -7.594 46.168 1.00 94.00 210 LEU A O 1
ATOM 1618 N N . LYS A 1 211 ? -14.392 -6.368 44.509 1.00 91.81 211 LYS A N 1
ATOM 1619 C CA . LYS A 1 211 ? -15.179 -5.463 45.362 1.00 91.81 211 LYS A CA 1
ATOM 1620 C C . LYS A 1 211 ? -16.679 -5.747 45.336 1.00 91.81 211 LYS A C 1
ATOM 1622 O O . LYS A 1 211 ? -17.416 -5.052 46.037 1.00 91.81 211 LYS A O 1
ATOM 1627 N N . LYS A 1 212 ? -17.142 -6.731 44.559 1.00 90.31 212 LYS A N 1
ATOM 1628 C CA . LYS A 1 212 ? -18.575 -7.006 44.362 1.00 90.31 212 LYS A CA 1
ATOM 1629 C C . LYS A 1 212 ? -19.299 -7.449 45.634 1.00 90.31 212 LYS A C 1
ATOM 1631 O O . LYS A 1 212 ? -20.459 -7.096 45.810 1.00 90.31 212 LYS A O 1
ATOM 1636 N N . ASP A 1 213 ? -18.599 -8.144 46.531 1.00 91.19 213 ASP A N 1
ATOM 1637 C CA . ASP A 1 213 ? -19.164 -8.656 47.788 1.00 91.19 213 ASP A CA 1
ATOM 1638 C C . ASP A 1 213 ? -19.054 -7.651 48.950 1.00 91.19 213 ASP A C 1
ATOM 1640 O O . ASP A 1 213 ? -19.601 -7.870 50.033 1.00 91.19 213 ASP A O 1
ATOM 1644 N N . LEU A 1 214 ? -18.347 -6.532 48.747 1.00 90.62 214 LEU A N 1
ATOM 1645 C CA . LEU A 1 214 ? -18.207 -5.487 49.758 1.00 90.62 214 LEU A CA 1
ATOM 1646 C C . LEU A 1 214 ? -19.432 -4.558 49.749 1.00 90.62 214 LEU A C 1
ATOM 1648 O O . LEU A 1 214 ? -19.865 -4.132 48.672 1.00 90.62 214 LEU A O 1
ATOM 1652 N N . PRO A 1 215 ? -19.947 -4.145 50.925 1.00 88.88 215 PRO A N 1
ATOM 1653 C CA . PRO A 1 215 ? -20.985 -3.120 51.005 1.00 88.88 215 PRO A CA 1
ATOM 1654 C C . PRO A 1 215 ? -20.561 -1.848 50.258 1.00 88.88 215 PRO A C 1
ATOM 1656 O O . PRO A 1 215 ? -19.506 -1.283 50.542 1.00 88.88 215 PRO A O 1
ATOM 1659 N N . ASP A 1 216 ? -21.358 -1.426 49.272 1.00 91.25 216 ASP A N 1
ATOM 1660 C CA . ASP A 1 216 ? -21.086 -0.283 48.382 1.00 91.25 216 ASP A CA 1
ATOM 1661 C C . ASP A 1 216 ? -19.717 -0.313 47.655 1.00 91.25 216 ASP A C 1
ATOM 1663 O O . ASP A 1 216 ? -19.264 0.711 47.130 1.00 91.25 216 ASP A O 1
ATOM 1667 N N . GLY A 1 217 ? -19.057 -1.475 47.559 1.00 92.12 217 GLY A N 1
ATOM 1668 C CA . GLY A 1 217 ? -17.725 -1.607 46.961 1.00 92.12 217 GLY A CA 1
ATOM 1669 C C . GLY A 1 217 ? -17.674 -1.169 45.494 1.00 92.12 217 GLY A C 1
ATOM 1670 O O . GLY A 1 217 ? -16.814 -0.372 45.109 1.00 92.12 217 GLY A O 1
ATOM 1671 N N . LEU A 1 218 ? -18.646 -1.615 44.692 1.00 93.12 218 LEU A N 1
ATOM 1672 C CA . LEU A 1 218 ? -18.778 -1.259 43.272 1.00 93.12 218 LEU A CA 1
ATOM 1673 C C . LEU A 1 218 ? -19.131 0.215 43.062 1.00 93.12 218 LEU A C 1
ATOM 1675 O O . LEU A 1 218 ? -18.549 0.875 42.205 1.00 93.12 218 LEU A O 1
ATOM 1679 N N . ARG A 1 219 ? -20.035 0.760 43.883 1.00 93.94 219 ARG A N 1
ATOM 1680 C CA . ARG A 1 219 ? -20.416 2.179 43.806 1.00 93.94 219 ARG A CA 1
ATOM 1681 C C . ARG A 1 219 ? -19.253 3.088 44.178 1.00 93.94 219 ARG A C 1
ATOM 1683 O O . ARG A 1 219 ? -19.063 4.130 43.559 1.00 93.94 219 ARG A O 1
ATOM 1690 N N . THR A 1 220 ? -18.455 2.683 45.165 1.00 94.44 220 THR A N 1
ATOM 1691 C CA . THR A 1 220 ? -17.233 3.395 45.560 1.00 94.44 220 THR A CA 1
ATOM 1692 C C . THR A 1 220 ? -16.184 3.337 44.452 1.00 94.44 220 THR A C 1
ATOM 1694 O O . THR A 1 220 ? -15.578 4.358 44.136 1.00 94.44 220 THR A O 1
ATOM 1697 N N . LEU A 1 221 ? -16.002 2.172 43.819 1.00 93.69 221 LEU A N 1
ATOM 1698 C CA . LEU A 1 221 ? -15.126 2.031 42.656 1.00 93.69 221 LEU A CA 1
ATOM 1699 C C . LEU A 1 221 ? -15.568 2.948 41.509 1.00 93.69 221 LEU A C 1
ATOM 1701 O O . LEU A 1 221 ? -14.756 3.716 41.000 1.00 93.69 221 LEU A O 1
ATOM 1705 N N . TRP A 1 222 ? -16.856 2.929 41.155 1.00 95.44 222 TRP A N 1
ATOM 1706 C CA . TRP A 1 222 ? -17.398 3.792 40.108 1.00 95.44 222 TRP A CA 1
ATOM 1707 C C . TRP A 1 222 ? -17.287 5.279 40.457 1.00 95.44 222 TRP A C 1
ATOM 1709 O O . TRP A 1 222 ? -16.972 6.091 39.598 1.00 95.44 222 TRP A O 1
ATOM 1719 N N . ARG A 1 223 ? -17.477 5.667 41.721 1.00 93.44 223 ARG A N 1
ATOM 1720 C CA . ARG A 1 223 ? -17.290 7.063 42.143 1.00 93.44 223 ARG A CA 1
ATOM 1721 C C . ARG A 1 223 ? -15.848 7.542 41.940 1.00 93.44 223 ARG A C 1
ATOM 1723 O O . ARG A 1 223 ? -15.651 8.707 41.606 1.00 93.44 223 ARG A O 1
ATOM 1730 N N . ASN A 1 224 ? -14.869 6.660 42.135 1.00 93.31 224 ASN A N 1
ATOM 1731 C CA . ASN A 1 224 ? -13.454 6.992 41.980 1.00 93.31 224 ASN A CA 1
ATOM 1732 C C . ASN A 1 224 ? -13.015 6.988 40.506 1.00 93.31 224 ASN A C 1
ATOM 1734 O O . ASN A 1 224 ? -12.331 7.912 40.075 1.00 93.31 224 ASN A O 1
ATOM 1738 N N . GLU A 1 225 ? -13.428 5.981 39.733 1.00 92.56 225 GLU A N 1
ATOM 1739 C CA . GLU A 1 225 ? -12.925 5.745 38.368 1.00 92.56 225 GLU A CA 1
ATOM 1740 C C . GLU A 1 225 ? -13.898 6.177 37.262 1.00 92.56 225 GLU A C 1
ATOM 1742 O O . GLU A 1 225 ? -13.483 6.524 36.159 1.00 92.56 225 GLU A O 1
ATOM 1747 N N . GLY A 1 226 ? -15.202 6.196 37.536 1.00 87.62 226 GLY A N 1
ATOM 1748 C CA . GLY A 1 226 ? -16.258 6.376 36.536 1.00 87.62 226 GLY A CA 1
ATOM 1749 C C . GLY A 1 226 ? -16.203 7.722 35.821 1.00 87.62 226 GLY A C 1
ATOM 1750 O O . GLY A 1 226 ? -16.455 7.786 34.621 1.00 87.62 226 GLY A O 1
ATOM 1751 N N . ARG A 1 227 ? -15.793 8.796 36.512 1.00 91.94 227 ARG A N 1
ATOM 1752 C CA . ARG A 1 227 ? -15.582 10.104 35.869 1.00 91.94 227 ARG A CA 1
ATOM 1753 C C . ARG A 1 227 ? -14.449 10.046 34.845 1.00 91.94 227 ARG A C 1
ATOM 1755 O O . ARG A 1 227 ? -14.638 10.476 33.713 1.00 91.94 227 ARG A O 1
ATOM 1762 N N . LYS A 1 228 ? -13.300 9.489 35.237 1.00 93.25 228 LYS A N 1
ATOM 1763 C CA . LYS A 1 228 ? -12.129 9.349 34.365 1.00 93.25 228 LYS A CA 1
ATOM 1764 C C . LYS A 1 228 ? -12.454 8.460 33.164 1.00 93.25 228 LYS A C 1
ATOM 1766 O O . LYS A 1 228 ? -12.161 8.833 32.036 1.00 93.25 228 LYS A O 1
ATOM 1771 N N . LEU A 1 229 ? -13.115 7.324 33.395 1.00 92.75 229 LEU A N 1
ATOM 1772 C CA . LEU A 1 229 ? -13.564 6.434 32.323 1.00 92.75 229 LEU A CA 1
ATOM 1773 C C . LEU A 1 229 ? -14.568 7.105 31.383 1.00 92.75 229 LEU A C 1
ATOM 1775 O O . LEU A 1 229 ? -14.498 6.883 30.182 1.00 92.75 229 LEU A O 1
ATOM 1779 N N . GLY A 1 230 ? -15.494 7.914 31.905 1.00 90.44 230 GLY A N 1
ATOM 1780 C CA . GLY A 1 230 ? -16.456 8.660 31.092 1.00 90.44 230 GLY A CA 1
ATOM 1781 C C . GLY A 1 230 ? -15.786 9.706 30.198 1.00 90.44 230 GLY A C 1
ATOM 1782 O O . GLY A 1 230 ? -16.085 9.773 29.009 1.00 90.44 230 GLY A O 1
ATOM 1783 N N . GLU A 1 231 ? -14.831 10.467 30.742 1.00 93.44 231 GLU A N 1
ATOM 1784 C CA . GLU A 1 231 ? -14.026 11.426 29.971 1.00 93.44 231 GLU A CA 1
ATOM 1785 C C . GLU A 1 231 ? -13.231 10.703 28.864 1.00 93.44 231 GLU A C 1
ATOM 1787 O O . GLU A 1 231 ? -13.305 11.085 27.695 1.00 93.44 231 GLU A O 1
ATOM 1792 N N . ARG A 1 232 ? -12.573 9.582 29.191 1.00 93.31 232 ARG A N 1
ATOM 1793 C CA . ARG A 1 232 ? -11.850 8.748 28.213 1.00 93.31 232 ARG A CA 1
ATOM 1794 C C . ARG A 1 232 ? -12.770 8.126 27.162 1.00 93.31 232 ARG A C 1
ATOM 1796 O O . ARG A 1 232 ? -12.425 8.108 25.984 1.00 93.31 232 ARG A O 1
ATOM 1803 N N . TYR A 1 233 ? -13.959 7.673 27.547 1.00 93.25 233 TYR A N 1
ATOM 1804 C CA . TYR A 1 233 ? -14.965 7.156 26.618 1.00 93.25 233 TYR A CA 1
ATOM 1805 C C . TYR A 1 233 ? -15.361 8.205 25.572 1.00 93.25 233 TYR A C 1
ATOM 1807 O O . TYR A 1 233 ? -15.448 7.896 24.381 1.00 93.25 233 TYR A O 1
ATOM 1815 N N . ASP A 1 234 ? -15.573 9.452 25.997 1.00 92.06 234 ASP A N 1
ATOM 1816 C CA . ASP A 1 234 ? -15.922 10.552 25.100 1.00 92.06 234 ASP A CA 1
ATOM 1817 C C . ASP A 1 234 ? -14.756 10.954 24.179 1.00 92.06 234 ASP A C 1
ATOM 1819 O O . ASP A 1 234 ? -14.990 11.263 23.003 1.00 92.06 234 ASP A O 1
ATOM 1823 N N . GLU A 1 235 ? -13.512 10.903 24.667 1.00 92.12 235 GLU A N 1
ATOM 1824 C CA . GLU A 1 235 ? -12.304 11.098 23.852 1.00 92.12 235 GLU A CA 1
ATOM 1825 C C . GLU A 1 235 ? -12.206 10.041 22.743 1.00 92.12 235 GLU A C 1
ATOM 1827 O O . GLU A 1 235 ? -12.129 10.392 21.561 1.00 92.12 235 GLU A O 1
ATOM 1832 N N . VAL A 1 236 ? -12.304 8.755 23.100 1.00 91.44 236 VAL A N 1
ATOM 1833 C CA . VAL A 1 236 ? -12.251 7.636 22.143 1.00 91.44 236 VAL A CA 1
ATOM 1834 C C . VAL A 1 236 ? -13.406 7.717 21.144 1.00 91.44 236 VAL A C 1
ATOM 1836 O O . VAL A 1 236 ? -13.202 7.563 19.937 1.00 91.44 236 VAL A O 1
ATOM 1839 N N . ARG A 1 237 ? -14.621 8.040 21.613 1.00 91.25 237 ARG A N 1
ATOM 1840 C CA . ARG A 1 237 ? -15.782 8.256 20.739 1.00 91.25 237 ARG A CA 1
ATOM 1841 C C . ARG A 1 237 ? -15.499 9.327 19.699 1.00 91.25 237 ARG A C 1
ATOM 1843 O O . ARG A 1 237 ? -15.852 9.158 18.537 1.00 91.25 237 ARG A O 1
ATOM 1850 N N . THR A 1 238 ? -14.921 10.446 20.122 1.00 89.56 238 THR A N 1
ATOM 1851 C CA . THR A 1 238 ? -14.669 11.599 19.252 1.00 89.56 238 THR A CA 1
ATOM 1852 C C . THR A 1 238 ? -13.575 11.287 18.235 1.00 89.56 238 THR A C 1
ATOM 1854 O O . THR A 1 238 ? -13.736 11.608 17.053 1.00 89.56 238 THR A O 1
ATOM 1857 N N . ALA A 1 239 ? -12.516 10.593 18.662 1.00 87.06 239 ALA A N 1
ATOM 1858 C CA . ALA A 1 239 ? -11.463 10.110 17.777 1.00 87.06 239 ALA A CA 1
ATOM 1859 C C . ALA A 1 239 ? -12.046 9.216 16.670 1.00 87.06 239 ALA A C 1
ATOM 1861 O O . ALA A 1 239 ? -11.893 9.508 15.482 1.00 87.06 239 ALA A O 1
ATOM 1862 N N . PHE A 1 240 ? -12.830 8.199 17.039 1.00 87.00 240 PHE A N 1
ATOM 1863 C CA . PHE A 1 240 ? -13.363 7.240 16.067 1.00 87.00 240 PHE A CA 1
ATOM 1864 C C . PHE A 1 240 ? -14.489 7.847 15.221 1.00 87.00 240 PHE A C 1
ATOM 1866 O O . PHE A 1 240 ? -14.566 7.596 14.020 1.00 87.00 240 PHE A O 1
ATOM 1873 N N . ALA A 1 241 ? -15.331 8.716 15.789 1.00 83.00 241 ALA A N 1
ATOM 1874 C CA . ALA A 1 241 ? -16.376 9.417 15.041 1.00 83.00 241 ALA A CA 1
ATOM 1875 C C . ALA A 1 241 ? -15.810 10.341 13.954 1.00 83.00 241 ALA A C 1
ATOM 1877 O O . ALA A 1 241 ? -16.453 10.521 12.920 1.00 83.00 241 ALA A O 1
ATOM 1878 N N . THR A 1 242 ? -14.623 10.913 14.167 1.00 83.88 242 THR A N 1
ATOM 1879 C CA . THR A 1 242 ? -13.939 11.721 13.147 1.00 83.88 242 THR A CA 1
ATOM 1880 C C . THR A 1 242 ? -13.546 10.852 11.951 1.00 83.88 242 THR A C 1
ATOM 1882 O O . THR A 1 242 ? -13.832 11.220 10.815 1.00 83.88 242 THR A O 1
ATOM 1885 N N . LYS A 1 243 ? -12.993 9.660 12.206 1.00 79.62 243 LYS A N 1
ATOM 1886 C CA . LYS A 1 243 ? -12.577 8.690 11.176 1.00 79.62 243 LYS A CA 1
ATOM 1887 C C . LYS A 1 243 ? -13.751 8.028 10.453 1.00 79.62 243 LYS A C 1
ATOM 1889 O O . LYS A 1 243 ? -13.642 7.645 9.298 1.00 79.62 243 LYS A O 1
ATOM 1894 N N . LEU A 1 244 ? -14.894 7.904 11.122 1.00 71.00 244 LEU A N 1
ATOM 1895 C CA . LEU A 1 244 ? -16.118 7.365 10.528 1.00 71.00 244 LEU A CA 1
ATOM 1896 C C . LEU A 1 244 ? -16.835 8.358 9.597 1.00 71.00 244 LEU A C 1
ATOM 1898 O O . LEU A 1 244 ? -17.712 7.943 8.844 1.00 71.00 244 LEU A O 1
ATOM 1902 N N . ARG A 1 245 ? -16.498 9.654 9.663 1.00 69.38 245 ARG A N 1
ATOM 1903 C CA . ARG A 1 245 ? -17.100 10.721 8.840 1.00 69.38 245 ARG A CA 1
ATOM 1904 C C . ARG A 1 245 ? -16.223 11.176 7.669 1.00 69.38 245 ARG A C 1
ATOM 1906 O O . ARG A 1 245 ? -16.758 11.829 6.776 1.00 69.38 245 ARG A O 1
ATOM 1913 N N . SER A 1 246 ? -14.919 10.903 7.719 1.00 58.16 246 SER A N 1
ATOM 1914 C CA . SER A 1 246 ? -13.939 11.184 6.656 1.00 58.16 246 SER A CA 1
ATOM 1915 C C . SER A 1 246 ? -13.950 10.103 5.591 1.00 58.16 246 SER A C 1
ATOM 1917 O O . SER A 1 246 ? -13.902 10.458 4.396 1.00 58.16 246 SER A O 1
#

pLDDT: mean 80.32, std 13.06, range [48.47, 96.44]

Foldseek 3Di:
DLVVLVVVLVVLVVVLVVVVVVVVVVVVVVVVPDPDPVVVVVVVNVVSVVVSVVVSVVSNVVSVVVVVVVVVVVVVVVVVVVVVVVVVVCVVVVVVVVVVVVVVVVVVVVVVVVVVVVVCVVVVVVVVVVVVVLLVLLLVLLVLLLVLLVQQLVQLLCLLVLDNDVPSNVVSLVSNVVSLVSLVSYDPVLNVLSVVLSVLSVVLNVQSVVQSPPDSSSNVSCVVCVVVNVVSSVVNVVVSVVSNVD

Sequence (246 aa):
MIILGYLLSLFFLILGGGLLYLSWDQLVALSGTQGVAPERLAQMVQIAMAFVGAIAAAILTATIGRSNEYLKSKLAQSVNDATETLRQELALRTGKALEDHKGDINRATAEFTERLKSDLAKTGDTFRAELSQLAPRRHAAYHAMWAALAQYFRAVQKFEAGVFDASALEAGEKACSDATGQTLLVDQEDDATFHQFWQELTYVCETGELKKDLPDGLRTLWRNEGRKLGERYDEVRTAFATKLRS

Radius of gyration: 63.42 Å; chains: 1; bounding box: 124×26×154 Å